Protein AF-A0A1A8S1L8-F1 (afdb_monomer)

Solvent-accessible surface area (backbone atoms only — not comparable to full-atom values): 12216 Å² total; per-residue (Å²): 136,63,66,67,60,52,50,52,51,51,54,50,53,50,54,41,42,76,72,72,48,87,85,84,90,79,91,74,80,78,95,71,80,49,66,69,61,54,52,51,52,51,52,55,55,54,55,72,73,52,87,73,83,88,68,92,74,80,78,51,74,67,54,52,52,48,52,51,51,51,54,51,48,52,54,50,39,53,50,61,72,70,46,82,70,65,50,70,33,40,73,42,50,79,58,76,89,72,80,75,82,51,94,64,57,72,68,59,51,51,42,52,47,18,63,47,69,65,55,35,60,36,34,34,45,30,24,77,72,69,77,38,99,51,28,44,30,94,85,78,65,47,68,23,41,74,63,33,54,58,76,64,33,76,89,43,43,68,56,30,50,52,44,51,51,58,37,49,76,70,72,47,80,92,42,71,53,60,42,68,46,47,50,56,86,37,69,64,26,46,46,52,52,48,46,35,54,76,70,52,48,54,84,39,58

pLDDT: mean 88.82, std 7.06, range [66.12, 97.94]

Mean predicted aligned error: 8.82 Å

Nearest PDB structures (foldseek):
  8uw3-assembly1_A  TM=4.270E-01  e=2.717E-01  Homo sapiens

Structure (mmCIF, N/CA/C/O backbone):
data_AF-A0A1A8S1L8-F1
#
_entry.id   AF-A0A1A8S1L8-F1
#
loop_
_atom_site.group_PDB
_atom_site.id
_atom_site.type_symbol
_atom_site.label_atom_id
_atom_site.label_alt_id
_atom_site.label_comp_id
_atom_site.label_asym_id
_atom_site.label_entity_id
_atom_site.label_seq_id
_atom_site.pdbx_PDB_ins_code
_atom_site.Cartn_x
_atom_site.Cartn_y
_atom_site.Cartn_z
_atom_site.occupancy
_atom_site.B_iso_or_equiv
_atom_site.auth_seq_id
_atom_site.auth_comp_id
_atom_site.auth_asym_id
_atom_site.auth_atom_id
_atom_site.pdbx_PDB_model_num
ATOM 1 N N . SER A 1 1 ? 11.957 -3.445 -22.879 1.00 67.31 1 SER A N 1
ATOM 2 C CA . SER A 1 1 ? 12.697 -3.820 -24.093 1.00 67.31 1 SER A CA 1
ATOM 3 C C . SER A 1 1 ? 12.064 -3.129 -25.288 1.00 67.31 1 SER A C 1
ATOM 5 O O . SER A 1 1 ? 10.842 -2.984 -25.290 1.00 67.31 1 SER A O 1
ATOM 7 N N . ARG A 1 2 ? 12.892 -2.682 -26.242 1.00 82.44 2 ARG A N 1
ATOM 8 C CA . ARG A 1 2 ? 12.518 -2.052 -27.520 1.00 82.44 2 ARG A CA 1
ATOM 9 C C . ARG A 1 2 ? 12.700 -3.065 -28.661 1.00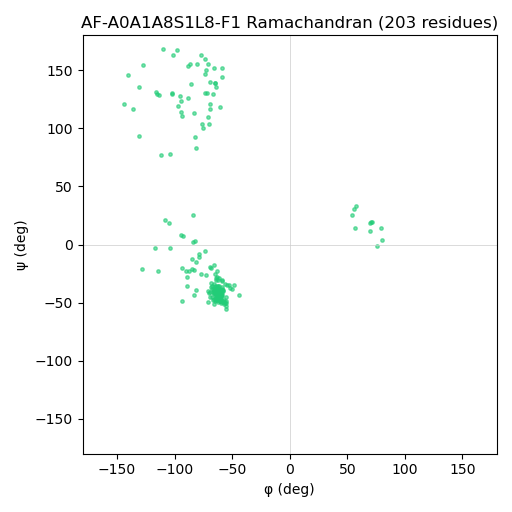 82.44 2 ARG A C 1
ATOM 11 O O . ARG A 1 2 ? 13.753 -3.073 -29.294 1.00 82.44 2 ARG A O 1
ATOM 18 N N . PRO A 1 3 ? 11.761 -4.015 -28.843 1.00 83.69 3 PRO A N 1
ATOM 19 C CA . PRO A 1 3 ? 11.894 -5.046 -29.875 1.00 83.69 3 PRO A CA 1
ATOM 20 C C . PRO A 1 3 ? 11.943 -4.446 -31.283 1.00 83.69 3 PRO A C 1
ATOM 22 O O . PRO A 1 3 ? 12.594 -4.999 -32.154 1.00 83.69 3 PRO A O 1
ATOM 25 N N . ASP A 1 4 ? 11.308 -3.296 -31.472 1.00 84.12 4 ASP A N 1
ATOM 26 C CA . ASP A 1 4 ? 11.356 -2.484 -32.681 1.00 84.12 4 ASP A CA 1
ATOM 27 C C . ASP A 1 4 ? 12.792 -2.091 -33.065 1.00 84.12 4 ASP A C 1
ATOM 29 O O . ASP A 1 4 ? 13.214 -2.387 -34.179 1.00 84.12 4 ASP A O 1
ATOM 33 N N . ILE A 1 5 ? 13.580 -1.554 -32.124 1.00 87.75 5 ILE A N 1
ATOM 34 C CA . ILE A 1 5 ? 14.991 -1.203 -32.369 1.00 87.75 5 ILE A CA 1
ATOM 35 C C . ILE A 1 5 ? 15.823 -2.457 -32.669 1.00 87.75 5 ILE A C 1
ATOM 37 O O . ILE A 1 5 ? 16.682 -2.448 -33.544 1.00 87.75 5 ILE A O 1
ATOM 41 N N . LEU A 1 6 ? 15.573 -3.563 -31.960 1.00 89.44 6 LEU A N 1
ATOM 42 C CA . LEU A 1 6 ? 16.303 -4.812 -32.200 1.00 89.44 6 LEU A CA 1
ATOM 43 C C . LEU A 1 6 ? 16.046 -5.366 -33.606 1.00 89.44 6 LEU A C 1
ATOM 45 O O . LEU A 1 6 ? 16.985 -5.811 -34.263 1.00 89.44 6 LEU A O 1
ATOM 49 N N . ILE A 1 7 ? 14.796 -5.312 -34.070 1.00 90.81 7 ILE A N 1
ATOM 50 C CA . ILE A 1 7 ? 14.426 -5.719 -35.429 1.00 90.81 7 ILE A CA 1
ATOM 51 C C . ILE A 1 7 ? 15.106 -4.805 -36.452 1.00 90.81 7 ILE A C 1
ATOM 53 O O . ILE A 1 7 ? 15.660 -5.297 -37.431 1.00 90.81 7 ILE A O 1
ATOM 57 N N . GLU A 1 8 ? 15.122 -3.493 -36.220 1.00 90.00 8 GLU A N 1
ATOM 58 C CA . GLU A 1 8 ? 15.792 -2.535 -37.103 1.00 90.00 8 GLU A CA 1
ATOM 59 C C . GLU A 1 8 ? 17.302 -2.803 -37.216 1.00 90.00 8 GLU A C 1
ATOM 61 O O . GLU A 1 8 ? 17.845 -2.841 -38.325 1.00 90.00 8 GLU A O 1
ATOM 66 N N . ILE A 1 9 ? 17.971 -3.084 -36.093 1.00 92.31 9 ILE A N 1
ATOM 67 C CA . ILE A 1 9 ? 19.385 -3.481 -36.075 1.00 92.31 9 ILE A CA 1
ATOM 68 C C . ILE A 1 9 ? 19.584 -4.772 -36.878 1.00 92.31 9 ILE A C 1
ATOM 70 O O . ILE A 1 9 ? 20.459 -4.826 -37.738 1.00 92.31 9 ILE A O 1
ATOM 74 N N . GLN A 1 10 ? 18.762 -5.802 -36.654 1.00 94.00 10 GLN A N 1
ATOM 75 C CA . GLN A 1 10 ? 18.873 -7.079 -37.372 1.00 94.00 10 GLN A CA 1
ATOM 76 C C . GLN A 1 10 ? 18.673 -6.924 -38.884 1.00 94.00 10 GLN A C 1
ATOM 78 O O . GLN A 1 10 ? 19.457 -7.464 -39.665 1.00 94.00 10 GLN A O 1
ATOM 83 N N . LEU A 1 11 ? 17.666 -6.156 -39.305 1.00 95.31 11 LEU A N 1
ATOM 84 C CA . LEU A 1 11 ? 17.420 -5.861 -40.718 1.00 95.31 11 LEU A CA 1
ATOM 85 C C . LEU A 1 11 ? 18.586 -5.088 -41.343 1.00 95.31 11 LEU A C 1
ATOM 87 O O . LEU A 1 11 ? 18.945 -5.341 -42.493 1.00 95.31 11 LEU A O 1
ATOM 91 N N . THR A 1 12 ? 19.200 -4.176 -40.590 1.00 94.88 12 THR A N 1
ATOM 92 C CA . THR A 1 12 ? 20.376 -3.421 -41.038 1.00 94.88 12 THR A CA 1
ATOM 93 C C . THR A 1 12 ? 21.582 -4.338 -41.229 1.00 94.88 12 THR A C 1
ATOM 95 O O . THR A 1 12 ? 22.201 -4.314 -42.291 1.00 94.88 12 THR A O 1
ATOM 98 N N . LEU A 1 13 ? 21.865 -5.213 -40.260 1.00 95.81 13 LEU A N 1
ATOM 99 C CA . LEU A 1 13 ? 22.942 -6.203 -40.366 1.00 95.81 13 LEU A CA 1
ATOM 100 C C . LEU A 1 13 ? 22.733 -7.146 -41.554 1.00 95.81 13 LEU A C 1
ATOM 102 O O . LEU A 1 13 ? 23.675 -7.416 -42.298 1.00 95.81 13 LEU A O 1
ATOM 106 N N . TYR A 1 14 ? 21.495 -7.595 -41.775 1.00 95.62 14 TYR A N 1
ATOM 107 C CA . TYR A 1 14 ? 21.151 -8.429 -42.924 1.00 95.62 14 TYR A CA 1
ATOM 108 C C . TYR A 1 14 ? 21.424 -7.713 -44.255 1.00 95.62 14 TYR A C 1
ATOM 110 O O . TYR A 1 14 ? 22.061 -8.281 -45.139 1.00 95.62 14 TYR A O 1
ATOM 118 N N . ARG A 1 15 ? 21.013 -6.444 -44.394 1.00 97.06 15 ARG A N 1
ATOM 119 C CA . ARG A 1 15 ? 21.289 -5.639 -45.599 1.00 97.06 15 ARG A CA 1
ATOM 120 C C . ARG A 1 15 ? 22.786 -5.483 -45.853 1.00 97.06 15 ARG A C 1
ATOM 122 O O . ARG A 1 15 ? 23.220 -5.645 -46.987 1.00 97.06 15 ARG A O 1
ATOM 129 N N . MET A 1 16 ? 23.572 -5.210 -44.812 1.00 96.56 16 MET A N 1
ATOM 130 C CA . MET A 1 16 ? 25.028 -5.088 -44.935 1.00 96.56 16 MET A CA 1
ATOM 131 C C . MET A 1 16 ? 25.669 -6.415 -45.362 1.00 96.56 16 MET A C 1
ATOM 133 O O . MET A 1 16 ? 26.529 -6.424 -46.239 1.00 96.56 16 MET A O 1
ATOM 137 N N . SER A 1 17 ? 25.188 -7.541 -44.829 1.00 96.06 17 SER A N 1
ATOM 138 C CA . SER A 1 17 ? 25.629 -8.872 -45.257 1.00 96.06 17 SER A CA 1
ATOM 139 C C . SER A 1 17 ? 25.303 -9.149 -46.729 1.00 96.06 17 SER A C 1
ATOM 141 O O . SER A 1 17 ? 26.165 -9.632 -47.459 1.00 96.06 17 SER A O 1
ATOM 143 N N . MET A 1 18 ? 24.113 -8.762 -47.203 1.00 96.56 18 MET A N 1
ATOM 144 C CA . MET A 1 18 ? 23.732 -8.878 -48.619 1.00 96.56 18 MET A CA 1
ATOM 145 C C . MET A 1 18 ? 24.602 -8.029 -49.558 1.00 96.56 18 MET A C 1
ATOM 147 O O . MET A 1 18 ? 24.711 -8.344 -50.740 1.00 96.56 18 MET A O 1
ATOM 151 N N . MET A 1 19 ? 25.244 -6.978 -49.042 1.00 97.25 19 MET A N 1
ATOM 152 C CA . MET A 1 19 ? 26.227 -6.169 -49.773 1.00 97.25 19 MET A CA 1
ATOM 153 C C . MET A 1 19 ? 27.644 -6.772 -49.744 1.00 97.25 19 MET A C 1
ATOM 155 O O . MET A 1 19 ? 28.576 -6.158 -50.257 1.00 97.25 19 MET A O 1
ATOM 159 N N . GLY A 1 20 ? 27.828 -7.946 -49.133 1.00 96.56 20 GLY A N 1
ATOM 160 C CA . GLY A 1 20 ? 29.131 -8.591 -48.970 1.00 96.56 20 GLY A CA 1
ATOM 161 C C . GLY A 1 20 ? 29.978 -8.024 -47.824 1.00 96.56 20 GLY A C 1
ATOM 162 O O . GLY A 1 20 ? 31.176 -8.293 -47.771 1.00 96.56 20 GLY A O 1
ATOM 163 N N . LEU A 1 21 ? 29.391 -7.240 -46.909 1.00 96.88 21 LEU A N 1
ATOM 164 C CA . LEU A 1 21 ? 30.094 -6.715 -45.736 1.00 96.88 21 LEU A CA 1
ATOM 165 C C . LEU A 1 21 ? 30.010 -7.705 -44.567 1.00 96.88 21 LEU A C 1
ATOM 167 O O . LEU A 1 21 ? 28.921 -8.073 -44.124 1.00 96.88 21 LEU A O 1
ATOM 171 N N . ASN A 1 22 ? 31.168 -8.073 -44.015 1.00 93.06 22 ASN A N 1
ATOM 172 C CA . ASN A 1 22 ? 31.268 -8.899 -42.811 1.00 93.06 22 ASN A CA 1
ATOM 173 C C . ASN A 1 22 ? 31.402 -8.012 -41.567 1.00 93.06 22 ASN A C 1
ATOM 175 O O . ASN A 1 22 ? 32.315 -7.192 -41.477 1.00 93.06 22 ASN A O 1
ATOM 179 N N . ILE A 1 23 ? 30.498 -8.187 -40.601 1.00 93.19 23 ILE A N 1
ATOM 180 C CA . ILE A 1 23 ? 30.452 -7.399 -39.363 1.00 93.19 23 ILE A CA 1
ATOM 181 C C . ILE A 1 23 ? 30.780 -8.307 -38.181 1.00 93.19 23 ILE A C 1
ATOM 183 O O . ILE A 1 23 ? 30.147 -9.345 -37.994 1.00 93.19 23 ILE A O 1
ATOM 187 N N . HIS A 1 24 ? 31.735 -7.887 -37.352 1.00 93.12 24 HIS A N 1
ATOM 188 C CA . HIS A 1 24 ? 32.133 -8.594 -36.138 1.00 93.12 24 HIS A CA 1
ATOM 189 C C . HIS A 1 24 ? 31.821 -7.751 -34.901 1.00 93.12 24 HIS A C 1
ATOM 191 O O . HIS A 1 24 ? 32.224 -6.593 -34.814 1.00 93.12 24 HIS A O 1
ATOM 197 N N . PHE A 1 25 ? 31.136 -8.349 -33.926 1.00 92.31 25 PHE A N 1
ATOM 198 C CA . PHE A 1 25 ? 30.914 -7.745 -32.615 1.00 92.31 25 PHE A CA 1
ATOM 199 C C . PHE A 1 25 ? 31.950 -8.278 -31.632 1.00 92.31 25 PHE A C 1
ATOM 201 O O . PHE A 1 25 ? 32.015 -9.480 -31.378 1.00 92.31 25 PHE A O 1
ATOM 208 N N . LEU A 1 26 ? 32.754 -7.376 -31.077 1.00 93.94 26 LEU A N 1
ATOM 209 C CA . LEU A 1 26 ? 33.778 -7.692 -30.089 1.00 93.94 26 LEU A CA 1
ATOM 210 C C . LEU A 1 26 ? 33.416 -7.008 -28.776 1.00 93.94 26 LEU A C 1
ATOM 212 O O . LEU A 1 26 ? 33.106 -5.817 -28.753 1.00 93.94 26 LEU A O 1
ATOM 216 N N . TRP A 1 27 ? 33.457 -7.763 -27.682 1.00 94.88 27 TRP A N 1
ATOM 217 C CA . TRP A 1 27 ? 33.321 -7.195 -26.348 1.00 94.88 27 TRP A CA 1
ATOM 218 C C . TRP A 1 27 ? 34.6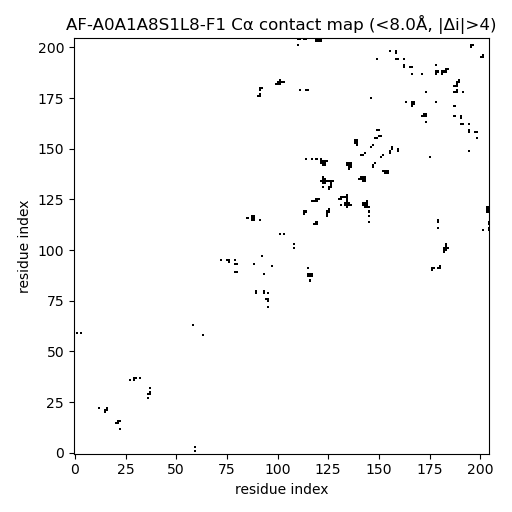82 -6.716 -25.844 1.00 94.88 27 TRP A C 1
ATOM 220 O O . TRP A 1 27 ? 35.691 -7.400 -26.013 1.00 94.88 27 TRP A O 1
ATOM 230 N N . ILE A 1 28 ? 34.696 -5.546 -25.210 1.00 92.12 28 ILE A N 1
ATOM 231 C CA . ILE A 1 28 ? 35.892 -4.923 -24.647 1.00 92.12 28 ILE A CA 1
ATOM 232 C C . ILE A 1 28 ? 35.573 -4.504 -23.203 1.00 92.12 28 ILE A C 1
ATOM 234 O O . ILE A 1 28 ? 34.502 -3.933 -22.971 1.00 92.12 28 ILE A O 1
ATOM 238 N N . PRO A 1 29 ? 36.465 -4.753 -22.226 1.00 91.31 29 PRO A N 1
ATOM 239 C CA . PRO A 1 29 ? 36.246 -4.335 -20.846 1.00 91.31 29 PRO A CA 1
ATOM 240 C C . PRO A 1 29 ? 36.217 -2.806 -20.710 1.00 91.31 29 PRO A C 1
ATOM 242 O O . PRO A 1 29 ? 37.020 -2.081 -21.307 1.00 91.31 29 PRO A O 1
ATOM 245 N N . ALA A 1 30 ? 35.291 -2.312 -19.887 1.00 89.50 30 ALA A N 1
ATOM 246 C CA . ALA A 1 30 ? 35.217 -0.900 -19.528 1.00 89.50 30 ALA A CA 1
ATOM 247 C C . ALA A 1 30 ? 36.360 -0.507 -18.575 1.00 89.50 30 ALA A C 1
ATOM 249 O O . ALA A 1 30 ? 36.815 -1.323 -17.776 1.00 89.50 30 ALA A O 1
ATOM 250 N N . HIS A 1 31 ? 36.788 0.758 -18.643 1.00 86.69 31 HIS A N 1
ATOM 251 C CA . HIS A 1 31 ? 37.739 1.379 -17.702 1.00 86.69 31 HIS A CA 1
ATOM 252 C C . HIS A 1 31 ? 39.101 0.675 -17.570 1.00 86.69 31 HIS A C 1
ATOM 254 O O . HIS A 1 31 ? 39.708 0.681 -16.503 1.00 86.69 31 HIS A O 1
ATOM 260 N N . TYR A 1 32 ? 39.586 0.075 -18.659 1.00 90.31 32 TYR A N 1
ATOM 261 C CA . TYR A 1 32 ? 40.856 -0.656 -18.689 1.00 90.31 32 TYR A CA 1
ATOM 262 C C . TYR A 1 32 ? 41.995 0.107 -19.400 1.00 90.31 32 TYR A C 1
ATOM 264 O O . TYR A 1 32 ? 42.957 -0.507 -19.848 1.00 90.31 32 TYR A O 1
ATOM 272 N N . GLY A 1 33 ? 41.897 1.431 -19.586 1.00 90.56 33 GLY A N 1
ATOM 273 C CA . GLY A 1 33 ? 42.948 2.216 -20.256 1.00 90.56 33 GLY A CA 1
ATOM 274 C C . GLY A 1 33 ? 42.932 2.143 -21.787 1.00 90.56 33 GLY A C 1
ATOM 275 O O . GLY A 1 33 ? 43.826 2.676 -22.447 1.00 90.56 33 GLY A O 1
ATOM 276 N N . ILE A 1 34 ? 41.953 1.459 -22.394 1.00 94.06 34 ILE A N 1
ATOM 277 C CA . ILE A 1 34 ? 41.880 1.318 -23.854 1.00 94.06 34 ILE A CA 1
ATOM 278 C C . ILE A 1 34 ? 41.400 2.642 -24.443 1.00 94.06 34 ILE A C 1
ATOM 280 O O . ILE A 1 34 ? 40.201 2.919 -24.480 1.00 94.06 34 ILE A O 1
ATOM 284 N N . ARG A 1 35 ? 42.350 3.432 -24.952 1.00 94.12 35 ARG A N 1
ATOM 285 C CA . ARG A 1 35 ? 42.149 4.806 -25.444 1.00 94.12 35 ARG A CA 1
ATOM 286 C C . ARG A 1 35 ? 40.897 4.996 -26.310 1.00 94.12 35 ARG A C 1
ATOM 288 O O . ARG A 1 35 ? 40.187 5.981 -26.138 1.00 94.12 35 ARG A O 1
ATOM 295 N N . GLY A 1 36 ? 40.616 4.073 -27.235 1.00 91.69 36 GLY A N 1
ATOM 296 C CA . GLY A 1 36 ? 39.425 4.138 -28.093 1.00 91.69 36 GLY A CA 1
ATOM 297 C C . GLY A 1 36 ? 38.111 3.937 -27.329 1.00 91.69 36 GLY A C 1
ATOM 298 O O . GLY A 1 36 ? 37.178 4.714 -27.507 1.00 91.69 36 GLY A O 1
ATOM 299 N N . ASN A 1 37 ? 38.057 2.942 -26.437 1.00 94.44 37 ASN A N 1
ATOM 300 C CA . ASN A 1 37 ? 36.879 2.660 -25.611 1.00 94.44 37 ASN A CA 1
ATOM 301 C C . ASN A 1 37 ? 36.610 3.802 -24.618 1.00 94.44 37 ASN A C 1
ATOM 303 O O . ASN A 1 37 ? 35.476 4.236 -24.458 1.00 94.44 37 ASN A O 1
ATOM 307 N N . GLU A 1 38 ? 37.664 4.341 -24.003 1.00 94.19 38 GLU A N 1
ATOM 308 C CA . GLU A 1 38 ? 37.562 5.483 -23.086 1.00 94.19 38 GLU A CA 1
ATOM 309 C C . GLU A 1 38 ? 37.119 6.763 -23.797 1.00 94.19 38 GLU A C 1
ATOM 311 O O . GLU A 1 38 ? 36.308 7.517 -23.261 1.00 94.19 38 GLU A O 1
ATOM 316 N N . GLY A 1 39 ? 37.604 6.988 -25.022 1.00 94.38 39 GLY A N 1
ATOM 317 C CA . GLY A 1 39 ? 37.142 8.088 -25.864 1.00 94.38 39 GLY A CA 1
ATOM 318 C C . GLY A 1 39 ? 35.645 7.992 -26.168 1.00 94.38 39 GLY A C 1
ATOM 319 O O . GLY A 1 39 ? 34.930 8.981 -26.011 1.00 94.38 39 GLY A O 1
ATOM 320 N N . VAL A 1 40 ? 35.156 6.805 -26.549 1.00 91.81 40 VAL A N 1
ATOM 321 C CA . VAL A 1 40 ? 33.725 6.572 -26.816 1.00 91.81 40 VAL A CA 1
ATOM 322 C C . VAL A 1 40 ? 32.880 6.707 -25.547 1.00 91.81 40 VAL A C 1
ATOM 324 O O . VAL A 1 40 ? 31.845 7.364 -25.594 1.00 91.81 40 VAL A O 1
ATOM 327 N N . ASP A 1 41 ? 33.321 6.168 -24.407 1.00 92.12 41 ASP A N 1
ATOM 328 C CA . ASP A 1 41 ? 32.617 6.307 -23.121 1.00 92.12 41 ASP A CA 1
ATOM 329 C C . ASP A 1 41 ? 32.511 7.776 -22.681 1.00 92.12 41 ASP A C 1
ATOM 331 O O . ASP A 1 41 ? 31.444 8.233 -22.263 1.00 92.12 41 ASP A O 1
ATOM 335 N N . LYS A 1 42 ? 33.595 8.550 -22.836 1.00 92.00 42 LYS A N 1
ATOM 336 C CA . LYS A 1 42 ? 33.594 9.991 -22.560 1.00 92.00 42 LYS A CA 1
ATOM 337 C C . LYS A 1 42 ? 32.593 10.730 -23.453 1.00 92.00 42 LYS A C 1
ATOM 339 O O . LYS A 1 42 ? 31.770 11.477 -22.929 1.00 92.00 42 LYS A O 1
ATOM 344 N N . MET A 1 43 ? 32.615 10.482 -24.765 1.00 90.38 43 MET A N 1
ATOM 345 C CA . MET A 1 43 ? 31.672 11.103 -25.705 1.00 90.38 43 MET A CA 1
ATOM 346 C C . MET A 1 43 ? 30.218 10.709 -25.408 1.00 90.38 43 MET A C 1
ATOM 348 O O . MET A 1 43 ? 29.331 11.560 -25.428 1.00 90.38 43 MET A O 1
ATOM 352 N N . ALA A 1 44 ? 29.961 9.440 -25.076 1.00 89.19 44 ALA A N 1
ATOM 353 C CA . ALA A 1 44 ? 28.627 8.971 -24.710 1.00 89.19 44 ALA A CA 1
ATOM 354 C C . ALA A 1 44 ? 28.107 9.667 -23.441 1.00 89.19 44 ALA A C 1
ATOM 356 O O . ALA A 1 44 ? 26.947 10.073 -23.397 1.00 89.19 44 ALA A O 1
ATOM 357 N N . LYS A 1 45 ? 28.963 9.868 -22.428 1.00 89.00 45 LYS A N 1
ATOM 358 C CA . LYS A 1 45 ? 28.618 10.629 -21.215 1.00 89.00 45 LYS A CA 1
ATOM 359 C C . LYS A 1 45 ? 28.328 12.093 -21.519 1.00 89.00 45 LYS A C 1
ATOM 361 O O . LYS A 1 45 ? 27.314 12.609 -21.056 1.00 89.00 45 LYS A O 1
ATOM 366 N N . GLU A 1 46 ? 29.169 12.748 -22.312 1.00 88.88 46 GLU A N 1
ATOM 367 C CA . GLU A 1 46 ? 28.952 14.137 -22.737 1.00 88.88 46 GLU A CA 1
ATOM 368 C C . GLU A 1 46 ? 27.617 14.295 -23.483 1.00 88.88 46 GLU A C 1
ATOM 370 O O . GLU A 1 46 ? 26.873 15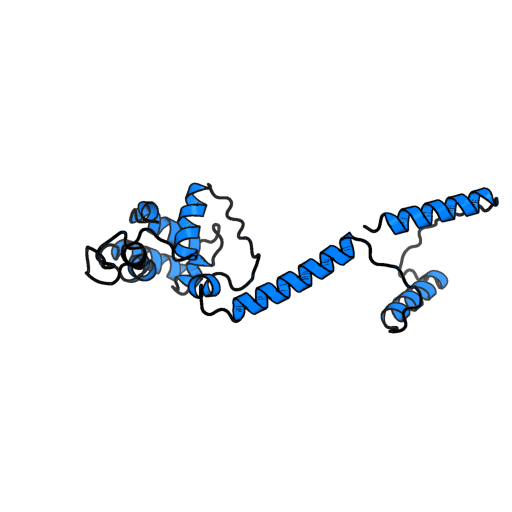.243 -23.228 1.00 88.88 46 GLU A O 1
ATOM 375 N N . ALA A 1 47 ? 27.248 13.318 -24.318 1.00 86.81 47 ALA A N 1
ATOM 376 C CA . ALA A 1 47 ? 25.969 13.309 -25.023 1.00 86.81 47 ALA A CA 1
ATOM 377 C C . ALA A 1 47 ? 24.748 13.242 -24.085 1.00 86.81 47 ALA A C 1
ATOM 379 O O . ALA A 1 47 ? 23.706 13.790 -24.427 1.00 86.81 47 ALA A O 1
ATOM 380 N N . THR A 1 48 ? 24.860 12.648 -22.887 1.00 85.69 48 THR A N 1
ATOM 381 C CA . THR A 1 48 ? 23.741 12.622 -21.915 1.00 85.69 48 THR A CA 1
ATOM 382 C C . THR A 1 48 ? 23.408 13.991 -21.317 1.00 85.69 48 THR A C 1
ATOM 384 O O . THR A 1 48 ? 22.310 14.180 -20.799 1.00 85.69 48 THR A O 1
ATOM 387 N N . ILE A 1 49 ? 24.349 14.937 -21.379 1.00 85.31 49 ILE A N 1
ATOM 388 C CA . ILE A 1 49 ? 24.207 16.297 -20.838 1.00 85.31 49 ILE A CA 1
ATOM 389 C C . ILE A 1 49 ? 23.704 17.260 -21.926 1.00 85.31 49 ILE A C 1
ATOM 391 O O . ILE A 1 49 ? 23.168 18.327 -21.625 1.00 85.31 49 ILE A O 1
ATOM 395 N N . ASN A 1 50 ? 23.862 16.891 -23.197 1.00 77.75 50 ASN A N 1
ATOM 396 C CA . ASN A 1 50 ? 23.473 17.727 -24.319 1.00 77.75 50 ASN A CA 1
ATOM 397 C C . ASN A 1 50 ? 21.940 17.788 -24.454 1.00 77.75 50 ASN A C 1
ATOM 399 O O . ASN A 1 50 ? 21.258 16.766 -24.461 1.00 77.75 50 ASN A O 1
ATOM 403 N N . THR A 1 51 ? 21.389 18.995 -24.570 1.00 69.88 51 THR A N 1
ATOM 404 C CA . THR A 1 51 ? 19.943 19.242 -24.708 1.00 69.88 51 THR A CA 1
ATOM 405 C C . THR A 1 51 ? 19.447 19.148 -26.149 1.00 69.88 51 THR A C 1
ATOM 407 O O . THR A 1 51 ? 18.238 19.103 -26.379 1.00 69.88 51 THR A O 1
ATOM 410 N N . LEU A 1 52 ? 20.356 19.111 -27.127 1.00 75.50 52 LEU A N 1
ATOM 411 C CA . LEU A 1 52 ? 20.011 18.958 -28.535 1.00 75.50 52 LEU A CA 1
ATOM 412 C C . LEU A 1 52 ? 19.811 17.476 -28.869 1.00 75.50 52 LEU A C 1
ATOM 414 O O . LEU A 1 52 ? 20.756 16.687 -28.864 1.00 75.50 52 LEU A O 1
ATOM 418 N N . VAL A 1 53 ? 18.572 17.103 -29.193 1.00 66.12 53 VAL A N 1
ATOM 419 C CA . VAL A 1 53 ? 18.240 15.760 -29.682 1.00 66.12 53 VAL A CA 1
ATOM 420 C C . VAL A 1 53 ? 18.802 15.602 -31.096 1.00 66.12 53 VAL A C 1
ATOM 422 O O . VAL A 1 53 ? 18.317 16.226 -32.034 1.00 66.12 53 VAL A O 1
ATOM 425 N N . GLN A 1 54 ? 19.841 14.777 -31.246 1.00 67.12 54 GLN A N 1
ATOM 426 C CA . GLN A 1 54 ? 20.481 14.511 -32.543 1.00 67.12 54 GLN A CA 1
ATOM 427 C C . GLN A 1 54 ? 19.778 13.406 -33.352 1.00 67.12 54 GLN A C 1
ATOM 429 O O . GLN A 1 54 ? 19.935 13.347 -34.568 1.00 67.12 54 GLN A O 1
ATOM 434 N N . LEU A 1 55 ? 19.000 12.542 -32.690 1.00 71.19 55 LEU A N 1
ATOM 435 C CA . LEU A 1 55 ? 18.267 11.418 -33.281 1.00 71.19 55 LEU A CA 1
ATOM 436 C C . LEU A 1 55 ? 16.852 11.366 -32.696 1.00 71.19 55 LEU A C 1
ATOM 438 O O . LEU A 1 55 ? 16.689 11.143 -31.495 1.00 71.19 55 LEU A O 1
ATOM 442 N N . ASP A 1 56 ? 15.837 11.554 -33.541 1.00 73.06 56 ASP A N 1
ATOM 443 C CA . ASP A 1 56 ? 14.432 11.397 -33.152 1.00 73.06 56 ASP A CA 1
ATOM 444 C C . ASP A 1 56 ? 14.040 9.915 -33.206 1.00 73.06 56 ASP A C 1
ATOM 446 O O . ASP A 1 56 ? 13.682 9.373 -34.251 1.00 73.06 56 ASP A O 1
ATOM 450 N N . ILE A 1 57 ? 14.165 9.232 -32.066 1.00 77.62 57 ILE A N 1
ATOM 451 C CA . ILE A 1 57 ? 13.671 7.865 -31.904 1.00 77.62 57 ILE A CA 1
ATOM 452 C C . ILE A 1 57 ? 12.269 7.945 -31.313 1.00 77.62 57 ILE A C 1
ATOM 454 O O . ILE A 1 57 ? 12.092 8.251 -30.131 1.00 77.62 57 ILE A O 1
ATOM 458 N N . HIS A 1 58 ? 11.266 7.590 -32.112 1.00 80.94 58 HIS A N 1
ATOM 459 C CA . HIS A 1 58 ? 9.888 7.560 -31.643 1.00 80.94 58 HIS A CA 1
ATOM 460 C C . HIS A 1 58 ? 9.706 6.614 -30.448 1.00 80.94 58 HIS A C 1
ATOM 462 O O . HIS A 1 58 ? 10.311 5.537 -30.362 1.00 80.94 58 HIS A O 1
ATOM 468 N N . PHE A 1 59 ? 8.829 7.013 -29.526 1.00 82.75 59 PHE A N 1
ATOM 469 C CA . PHE A 1 59 ? 8.459 6.184 -28.388 1.00 82.75 59 PHE A CA 1
ATOM 470 C C . PHE A 1 59 ? 7.745 4.913 -28.848 1.00 82.75 59 PHE A C 1
ATOM 472 O O . PHE A 1 59 ? 6.796 4.955 -29.634 1.00 82.75 59 PHE A O 1
ATOM 479 N N . CYS A 1 60 ? 8.116 3.774 -28.271 1.00 85.38 60 CYS A N 1
ATOM 480 C CA . CYS A 1 60 ? 7.315 2.571 -28.410 1.00 85.38 60 CYS A CA 1
ATOM 481 C C . CYS A 1 60 ? 6.040 2.671 -27.560 1.00 85.38 60 CYS A C 1
ATOM 483 O O . CYS A 1 60 ? 5.962 3.378 -26.548 1.00 85.38 60 CYS A O 1
ATOM 485 N N . GLN A 1 61 ? 5.041 1.857 -27.901 1.00 85.69 61 GLN A N 1
ATOM 486 C CA . GLN A 1 61 ? 3.769 1.806 -27.176 1.00 85.69 61 GLN A CA 1
ATOM 487 C C . GLN A 1 61 ? 3.945 1.595 -25.658 1.00 85.69 61 GLN A C 1
ATOM 489 O O . GLN A 1 61 ? 3.166 2.113 -24.856 1.00 85.69 61 GLN A O 1
ATOM 494 N N . ARG A 1 62 ? 4.956 0.822 -25.239 1.00 87.00 62 ARG A N 1
ATOM 495 C CA . ARG A 1 62 ? 5.224 0.544 -23.820 1.00 87.00 62 ARG A CA 1
ATOM 496 C C . ARG A 1 62 ? 5.722 1.784 -23.080 1.00 87.00 62 ARG A C 1
ATOM 498 O O . ARG A 1 62 ? 5.293 2.002 -21.949 1.00 87.00 62 ARG A O 1
ATOM 505 N N . GLU A 1 63 ? 6.592 2.573 -23.704 1.00 88.69 63 GLU A N 1
ATOM 506 C CA . GLU A 1 63 ? 7.114 3.821 -23.138 1.00 88.69 63 GLU A CA 1
ATOM 507 C C . GLU A 1 63 ? 5.986 4.833 -22.967 1.00 88.69 63 GLU A C 1
ATOM 509 O O . GLU A 1 63 ? 5.771 5.316 -21.857 1.00 88.69 63 GLU A O 1
ATOM 514 N N . ILE A 1 64 ? 5.172 5.032 -24.009 1.00 90.69 64 ILE A N 1
ATOM 515 C CA . ILE A 1 64 ? 3.997 5.914 -23.953 1.00 90.69 64 ILE A CA 1
ATOM 516 C C . ILE A 1 64 ? 3.048 5.478 -22.832 1.00 90.69 64 ILE A C 1
ATOM 518 O O . ILE A 1 64 ? 2.673 6.278 -21.977 1.00 90.69 64 ILE A O 1
ATOM 522 N N . LYS A 1 65 ? 2.697 4.185 -22.768 1.00 92.75 65 LYS A N 1
ATOM 523 C CA . LYS A 1 65 ? 1.842 3.646 -21.696 1.00 92.75 65 LYS A CA 1
ATOM 524 C C . LYS A 1 65 ? 2.450 3.864 -20.308 1.00 92.75 65 LYS A C 1
ATOM 526 O O . LYS A 1 65 ? 1.705 4.094 -19.358 1.00 92.75 65 LYS A O 1
ATOM 531 N N . SER A 1 66 ? 3.772 3.771 -20.168 1.00 93.00 66 SER A N 1
ATOM 532 C CA . SER A 1 66 ? 4.460 4.026 -18.900 1.00 93.00 66 SER A CA 1
ATOM 533 C C . SER A 1 66 ? 4.342 5.492 -18.487 1.00 93.00 66 SER A C 1
ATOM 535 O O . SER A 1 66 ? 3.941 5.762 -17.357 1.00 93.00 66 SER A O 1
ATOM 537 N N . ILE A 1 67 ? 4.611 6.420 -19.408 1.00 93.75 67 ILE A N 1
ATOM 538 C CA . ILE A 1 67 ? 4.495 7.868 -19.178 1.00 93.75 67 ILE A CA 1
ATOM 539 C C . ILE A 1 67 ? 3.058 8.224 -18.783 1.00 93.75 67 ILE A C 1
ATOM 541 O O . ILE A 1 67 ? 2.836 8.833 -17.738 1.00 93.75 67 ILE A O 1
ATOM 545 N N . ILE A 1 68 ? 2.067 7.752 -19.546 1.00 96.44 68 ILE A N 1
ATOM 546 C CA . ILE A 1 68 ? 0.646 7.988 -19.249 1.00 96.44 68 ILE A CA 1
ATOM 547 C C . ILE A 1 68 ? 0.292 7.487 -17.846 1.00 96.44 68 ILE A C 1
ATOM 549 O O . ILE A 1 68 ? -0.324 8.213 -17.070 1.00 96.44 68 ILE A O 1
ATOM 553 N N . ARG A 1 69 ? 0.698 6.265 -17.477 1.00 95.38 69 ARG A N 1
ATOM 554 C CA . ARG A 1 69 ? 0.428 5.721 -16.134 1.00 95.38 69 ARG A CA 1
ATOM 555 C C . ARG A 1 69 ? 1.074 6.552 -15.030 1.00 95.38 69 ARG A C 1
ATOM 557 O O . ARG A 1 69 ? 0.465 6.710 -13.974 1.00 95.38 69 ARG A O 1
ATOM 564 N N . GLN A 1 70 ? 2.287 7.058 -15.249 1.00 95.44 70 GLN A N 1
ATOM 565 C CA . GLN A 1 70 ? 2.971 7.917 -14.283 1.00 95.44 70 GLN A CA 1
ATOM 566 C C . GLN A 1 70 ? 2.206 9.228 -14.079 1.00 95.44 70 GLN A C 1
ATOM 568 O O . GLN A 1 70 ? 1.916 9.580 -12.936 1.00 95.44 70 GLN A O 1
ATOM 573 N N . GLU A 1 71 ? 1.797 9.894 -15.158 1.00 96.94 71 GLU A N 1
ATOM 574 C CA . GLU A 1 71 ? 1.024 11.138 -15.078 1.00 96.94 71 GLU A CA 1
ATOM 575 C C . GLU A 1 71 ? -0.374 10.925 -14.483 1.00 96.94 71 GLU A C 1
ATOM 577 O O . GLU A 1 71 ? -0.803 11.676 -13.605 1.00 96.94 71 GLU A O 1
ATOM 582 N N . MET A 1 72 ? -1.063 9.842 -14.856 1.00 97.19 72 MET A N 1
ATOM 583 C CA . MET A 1 72 ? -2.333 9.459 -14.232 1.00 97.19 72 MET A CA 1
ATOM 584 C C . MET A 1 72 ? -2.178 9.228 -12.727 1.00 97.19 72 MET A C 1
ATOM 586 O O . MET A 1 72 ? -3.002 9.704 -11.948 1.00 97.19 72 MET A O 1
ATOM 590 N N . LYS A 1 73 ? -1.116 8.531 -12.299 1.00 96.69 73 LYS A N 1
ATOM 591 C CA . LYS A 1 73 ? -0.852 8.286 -10.877 1.00 96.69 73 LYS A CA 1
ATOM 592 C C . LYS A 1 73 ? -0.548 9.582 -10.128 1.00 96.69 73 LYS A C 1
ATOM 594 O O . LYS A 1 73 ? -1.046 9.745 -9.019 1.00 96.69 73 LYS A O 1
ATOM 599 N N . LYS A 1 74 ? 0.213 10.510 -10.721 1.00 97.19 74 LYS A N 1
ATOM 600 C CA . LYS A 1 74 ? 0.459 11.843 -10.142 1.00 97.19 74 LYS A CA 1
ATOM 601 C C . LYS A 1 74 ? -0.844 12.620 -9.968 1.00 97.19 74 LYS A C 1
ATOM 603 O O . LYS A 1 74 ? -1.107 13.130 -8.883 1.00 97.19 74 LYS A O 1
ATOM 608 N N . LYS A 1 75 ? -1.690 12.655 -11.003 1.00 97.94 75 LYS A N 1
ATOM 609 C CA . LYS A 1 75 ? -2.998 13.321 -10.941 1.00 97.94 75 LYS A CA 1
ATOM 610 C C . LYS A 1 75 ? -3.901 12.693 -9.878 1.00 97.94 75 LYS A C 1
ATOM 612 O O . LYS A 1 75 ? -4.517 13.421 -9.107 1.00 97.94 75 LYS A O 1
ATOM 617 N N . TRP A 1 76 ? -3.942 11.363 -9.806 1.00 97.25 76 TRP A N 1
ATOM 618 C CA . TRP A 1 76 ? -4.713 10.643 -8.793 1.00 97.25 76 TRP A CA 1
ATOM 619 C C . TRP A 1 76 ? -4.193 10.915 -7.377 1.00 97.25 76 TRP A C 1
ATOM 621 O O . TRP A 1 76 ? -4.987 11.169 -6.478 1.00 97.25 76 TRP A O 1
ATOM 631 N N . GLN A 1 77 ? -2.874 10.930 -7.178 1.00 97.88 77 GLN A N 1
ATOM 632 C CA . GLN A 1 77 ? -2.267 11.266 -5.891 1.00 97.88 77 GLN A CA 1
ATOM 633 C C . GLN A 1 77 ? -2.632 12.691 -5.451 1.00 97.88 77 GLN A C 1
ATOM 635 O O . GLN A 1 77 ? -3.047 12.881 -4.314 1.00 97.88 77 GLN A O 1
ATOM 640 N N . LYS A 1 78 ? -2.559 13.669 -6.362 1.00 97.69 78 LYS A N 1
ATOM 641 C CA . LYS A 1 78 ? -2.959 15.053 -6.078 1.00 97.69 78 LYS A CA 1
ATOM 642 C C . LYS A 1 78 ? -4.432 15.148 -5.666 1.00 97.69 78 LYS A C 1
ATOM 644 O O . LYS A 1 78 ? -4.748 15.747 -4.646 1.00 97.69 78 LYS A O 1
ATOM 649 N N . GLN A 1 79 ? -5.324 14.495 -6.415 1.00 96.69 79 GLN A N 1
ATOM 650 C CA . GLN A 1 79 ? -6.744 14.422 -6.054 1.00 96.69 79 GLN A CA 1
ATOM 651 C C . GLN A 1 79 ? -6.948 13.780 -4.677 1.00 96.69 79 GLN A C 1
ATOM 653 O O . GLN A 1 79 ? -7.777 14.244 -3.905 1.00 96.69 79 GLN A O 1
ATOM 658 N N . TRP A 1 80 ? -6.184 12.734 -4.355 1.00 96.06 80 TRP A N 1
ATOM 659 C CA . TRP A 1 80 ? -6.269 12.059 -3.062 1.00 96.06 80 TRP A CA 1
ATOM 660 C C . TRP A 1 80 ? -5.842 12.947 -1.887 1.00 96.06 80 TRP A C 1
ATOM 662 O O . TRP A 1 80 ? -6.436 12.876 -0.815 1.00 96.06 80 TRP A O 1
ATOM 672 N N . GLU A 1 81 ? -4.843 13.804 -2.089 1.00 96.50 81 GLU A N 1
ATOM 673 C CA . GLU A 1 81 ? -4.371 14.763 -1.085 1.00 96.50 81 GLU A CA 1
ATOM 674 C C . GLU A 1 81 ? -5.376 15.900 -0.839 1.00 96.50 81 GLU A C 1
ATOM 676 O O . GLU A 1 81 ? -5.590 16.289 0.315 1.00 96.50 81 GLU A O 1
ATOM 681 N N . GLU A 1 82 ? -6.011 16.389 -1.910 1.00 96.06 82 GLU A N 1
ATOM 682 C CA . GLU A 1 82 ? -6.944 17.526 -1.908 1.00 96.06 82 GLU A CA 1
ATOM 683 C C . GLU A 1 82 ? -8.388 17.148 -1.519 1.00 96.06 82 GLU A C 1
ATOM 685 O O . GLU A 1 82 ? -9.156 18.005 -1.073 1.00 96.06 82 GLU A O 1
ATOM 690 N N . GLU A 1 83 ? -8.777 15.878 -1.667 1.00 95.81 83 GLU A N 1
ATOM 691 C CA . GLU A 1 83 ? -10.135 15.408 -1.383 1.00 95.81 83 GLU A CA 1
ATOM 692 C C . GLU A 1 83 ? -10.488 15.527 0.114 1.00 95.81 83 GLU A C 1
ATOM 694 O O . GLU A 1 83 ? -9.692 15.239 1.019 1.00 95.81 83 GLU A O 1
ATOM 699 N N . ARG A 1 84 ? -11.730 15.954 0.376 1.00 94.06 84 ARG A N 1
ATOM 700 C CA . ARG A 1 84 ? -12.291 16.141 1.722 1.00 94.06 84 ARG A CA 1
ATOM 701 C C . ARG A 1 84 ? -12.983 14.887 2.242 1.00 94.06 84 ARG A C 1
ATOM 703 O O . ARG A 1 84 ? -13.150 14.741 3.449 1.00 94.06 84 ARG A O 1
ATOM 710 N N . ARG A 1 85 ? -13.423 13.992 1.360 1.00 90.75 85 ARG A N 1
ATOM 711 C CA . ARG A 1 85 ? -14.026 12.701 1.720 1.00 90.75 85 ARG A CA 1
ATOM 712 C C . ARG A 1 85 ? -12.952 11.628 1.914 1.00 90.75 85 ARG A C 1
ATOM 714 O O . ARG A 1 85 ? -11.856 11.715 1.380 1.00 90.75 85 ARG A O 1
ATOM 721 N N . GLY A 1 86 ? -13.259 10.599 2.705 1.00 88.31 86 GLY A N 1
ATOM 722 C CA . GLY A 1 86 ? -12.343 9.466 2.902 1.00 88.31 86 GLY A CA 1
ATOM 723 C C . GLY A 1 86 ? -11.075 9.785 3.706 1.00 88.31 86 GLY A C 1
ATOM 724 O O . GLY A 1 86 ? -10.128 9.003 3.666 1.00 88.31 86 GLY A O 1
ATOM 725 N N . ARG A 1 87 ? -11.051 10.893 4.466 1.00 92.06 87 ARG A N 1
ATOM 726 C CA . ARG A 1 87 ? -9.875 11.330 5.247 1.00 92.06 87 ARG A CA 1
ATOM 727 C C . ARG A 1 87 ? -9.363 10.285 6.229 1.00 92.06 87 ARG A C 1
ATOM 729 O O . ARG A 1 87 ? -8.159 10.144 6.376 1.00 92.06 87 ARG A O 1
ATOM 736 N N . TRP A 1 88 ? -10.263 9.493 6.803 1.00 90.56 88 TRP A N 1
ATOM 737 C CA . TRP A 1 88 ? -9.897 8.351 7.634 1.00 90.56 88 TRP A CA 1
ATOM 738 C C . TRP A 1 88 ? -8.960 7.370 6.909 1.00 90.56 88 TRP A C 1
ATOM 740 O O . TRP A 1 88 ? -7.888 7.030 7.409 1.00 90.56 88 TRP A O 1
ATOM 750 N N . LEU A 1 89 ? -9.319 6.965 5.686 1.00 91.62 89 LEU A N 1
ATOM 751 C CA . LEU A 1 89 ? -8.466 6.095 4.882 1.00 91.62 89 LEU A CA 1
ATOM 752 C C . LEU A 1 89 ? -7.191 6.822 4.447 1.00 91.62 89 LEU A C 1
ATOM 754 O O . LEU A 1 89 ? -6.142 6.189 4.404 1.00 91.62 89 LEU A O 1
ATOM 758 N N . TYR A 1 90 ? -7.254 8.123 4.153 1.00 92.75 90 TYR A N 1
ATOM 759 C CA . TYR A 1 90 ? -6.073 8.924 3.809 1.00 92.75 90 TYR A CA 1
ATOM 760 C C . TYR A 1 90 ? -5.042 8.933 4.944 1.00 92.75 90 TYR A C 1
ATOM 762 O O . TYR A 1 90 ? -3.847 8.738 4.708 1.00 92.75 90 TYR A O 1
ATOM 770 N N . ASP A 1 91 ? -5.494 9.087 6.187 1.00 91.00 91 ASP A N 1
ATOM 771 C CA . ASP A 1 91 ? -4.617 9.075 7.355 1.00 91.00 91 ASP A CA 1
ATOM 772 C C . ASP A 1 91 ? -3.943 7.713 7.541 1.00 91.00 91 ASP A C 1
ATOM 774 O O . ASP A 1 91 ? -2.792 7.649 7.970 1.00 91.00 91 ASP A O 1
ATOM 778 N N . ILE A 1 92 ? -4.574 6.623 7.103 1.00 90.00 92 ILE A N 1
ATOM 779 C CA . ILE A 1 92 ? -3.988 5.276 7.118 1.00 90.00 92 ILE A CA 1
ATOM 780 C C . ILE A 1 92 ? -3.097 5.031 5.886 1.00 90.00 92 ILE A C 1
ATOM 782 O O . ILE A 1 92 ? -2.000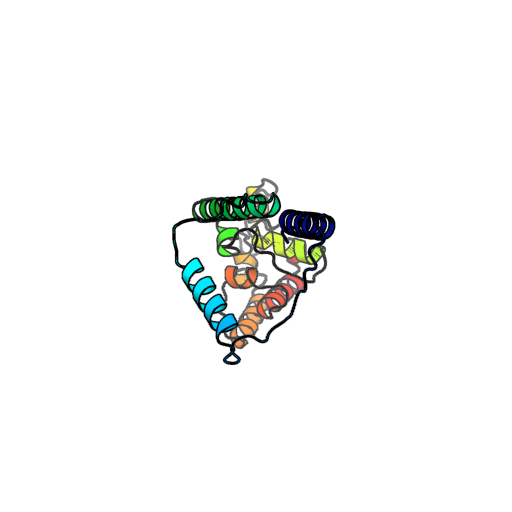 4.480 6.015 1.00 90.00 92 ILE A O 1
ATOM 786 N N . GLN A 1 93 ? -3.540 5.439 4.696 1.00 90.88 93 GLN A N 1
ATOM 787 C CA . GLN A 1 93 ? -2.904 5.228 3.396 1.00 90.88 93 GLN A CA 1
ATOM 788 C C . GLN A 1 93 ? -2.827 6.536 2.602 1.00 90.88 93 GLN A C 1
ATOM 790 O O . GLN A 1 93 ? -3.717 6.887 1.827 1.00 90.88 93 GLN A O 1
ATOM 795 N N . ARG A 1 94 ? -1.696 7.227 2.736 1.00 91.94 94 ARG A N 1
ATOM 796 C CA . ARG A 1 94 ? -1.470 8.506 2.051 1.00 91.94 94 ARG A CA 1
ATOM 797 C C . ARG A 1 94 ? -1.124 8.351 0.574 1.00 91.94 94 ARG A C 1
ATOM 799 O O . ARG A 1 94 ? -1.342 9.281 -0.189 1.00 91.94 94 ARG A O 1
ATOM 806 N N . ARG A 1 95 ? -0.569 7.204 0.161 1.00 92.88 95 ARG A N 1
ATOM 807 C CA . ARG A 1 95 ? -0.135 6.968 -1.223 1.00 92.88 95 ARG A CA 1
ATOM 808 C C . ARG A 1 95 ? -1.131 6.105 -1.992 1.00 92.88 95 ARG A C 1
ATOM 810 O O . ARG A 1 95 ? -1.499 5.007 -1.565 1.00 92.88 95 ARG A O 1
ATOM 817 N N . VAL A 1 96 ? -1.526 6.573 -3.171 1.00 92.81 96 VAL A N 1
ATOM 818 C CA . VAL A 1 96 ? -2.397 5.818 -4.076 1.00 92.81 96 VAL A CA 1
ATOM 819 C C . VAL A 1 96 ? -1.664 4.610 -4.666 1.00 92.81 96 VAL A C 1
ATOM 821 O O . VAL A 1 96 ? -0.478 4.667 -5.016 1.00 92.81 96 VAL A O 1
ATOM 824 N N . GLY A 1 97 ? -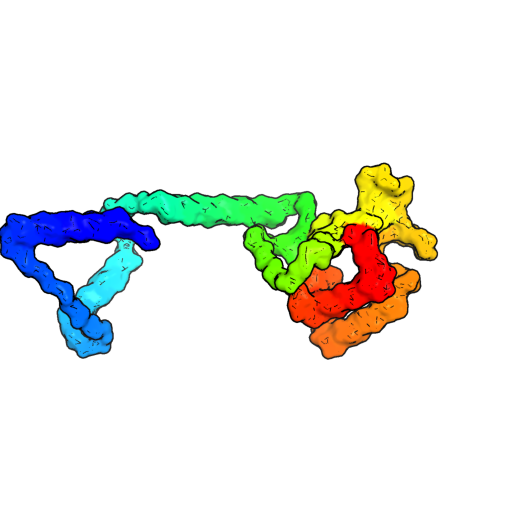2.378 3.490 -4.776 1.00 85.38 97 GLY A N 1
ATOM 825 C CA . GLY A 1 97 ? -1.838 2.233 -5.302 1.00 85.38 97 GLY A CA 1
ATOM 826 C C . GLY A 1 97 ? -0.806 1.540 -4.403 1.00 85.38 97 GLY A C 1
ATOM 827 O O . GLY A 1 97 ? -0.138 0.617 -4.861 1.00 85.38 97 GLY A O 1
ATOM 828 N N . GLU A 1 98 ? -0.642 1.972 -3.151 1.00 83.56 98 GLU A N 1
ATOM 829 C CA . GLU A 1 98 ? 0.138 1.230 -2.161 1.00 83.56 98 GLU A CA 1
ATOM 830 C C . GLU A 1 98 ? -0.604 -0.064 -1.797 1.00 83.56 98 GLU A C 1
ATOM 832 O O . GLU A 1 98 ? -1.723 -0.031 -1.282 1.00 83.56 98 GLU A O 1
ATOM 837 N N . MET A 1 99 ? 0.005 -1.212 -2.102 1.00 74.31 99 MET A N 1
ATOM 838 C CA . MET A 1 99 ? -0.553 -2.525 -1.790 1.00 74.31 99 MET A CA 1
ATOM 839 C C . MET A 1 99 ? 0.147 -3.098 -0.561 1.00 74.31 99 MET A C 1
ATOM 841 O O . MET A 1 99 ? 1.375 -3.140 -0.496 1.00 74.31 99 MET A O 1
ATOM 845 N N . ARG A 1 100 ? -0.635 -3.561 0.416 1.00 72.44 100 ARG A N 1
ATOM 846 C CA . ARG A 1 100 ? -0.105 -4.220 1.613 1.00 72.44 100 ARG A CA 1
ATOM 847 C C . ARG A 1 100 ? -0.114 -5.723 1.374 1.00 72.44 100 ARG A C 1
ATOM 849 O O . ARG A 1 100 ? -1.183 -6.304 1.231 1.00 72.44 100 ARG A O 1
ATOM 856 N N . ASN A 1 101 ? 1.062 -6.344 1.315 1.00 66.38 101 ASN A N 1
ATOM 857 C CA . ASN A 1 101 ? 1.152 -7.799 1.235 1.00 66.38 101 ASN A CA 1
ATOM 858 C C . ASN A 1 101 ? 0.866 -8.398 2.613 1.00 66.38 101 ASN A C 1
ATOM 860 O O . ASN A 1 101 ? 1.710 -8.346 3.513 1.00 66.38 101 ASN A O 1
ATOM 864 N N . THR A 1 102 ? -0.335 -8.943 2.754 1.00 67.81 102 THR A N 1
ATOM 865 C CA . THR A 1 102 ? -0.883 -9.420 4.017 1.00 67.81 102 THR A CA 1
ATOM 866 C C . THR A 1 102 ? -0.552 -10.883 4.300 1.00 67.81 102 THR A C 1
ATOM 868 O O . THR A 1 102 ? -0.434 -11.235 5.472 1.00 67.81 102 THR A O 1
ATOM 871 N N . GLY A 1 103 ? -0.349 -11.723 3.276 1.00 70.31 103 GLY A N 1
ATOM 872 C CA . GLY A 1 103 ? -0.089 -13.163 3.441 1.00 70.31 103 GLY A CA 1
ATOM 873 C C . GLY A 1 103 ? -1.147 -13.895 4.281 1.00 70.31 103 GLY A C 1
ATOM 874 O O . GLY A 1 103 ? -0.819 -14.877 4.940 1.00 70.31 103 GLY A O 1
ATOM 875 N N . ARG A 1 104 ? -2.379 -13.371 4.322 1.00 73.31 104 ARG A N 1
ATOM 876 C CA . ARG A 1 104 ? -3.477 -13.826 5.184 1.00 73.31 104 ARG A CA 1
ATOM 877 C C . ARG A 1 104 ? -4.575 -14.508 4.384 1.00 73.31 104 ARG A C 1
ATOM 879 O O . ARG A 1 104 ? -4.632 -14.405 3.162 1.00 73.31 104 ARG A O 1
ATOM 886 N N . SER A 1 105 ? -5.482 -15.171 5.096 1.00 82.19 105 SER A N 1
ATOM 887 C CA . SER A 1 105 ? -6.719 -15.643 4.484 1.00 82.19 105 SER A CA 1
ATOM 888 C C . SER A 1 105 ? -7.591 -14.461 4.043 1.00 82.19 105 SER A C 1
ATOM 890 O O . SER A 1 105 ? -7.602 -13.395 4.666 1.00 82.19 105 SER A O 1
ATOM 892 N N . ARG A 1 106 ? -8.414 -14.678 3.012 1.00 81.81 106 ARG A N 1
ATOM 893 C CA . ARG A 1 106 ? -9.394 -13.687 2.537 1.00 81.81 106 ARG A CA 1
ATOM 894 C C . ARG A 1 106 ? -10.280 -13.146 3.666 1.00 81.81 106 ARG A C 1
ATOM 896 O O . ARG A 1 106 ? -10.617 -11.966 3.672 1.00 81.81 106 ARG A O 1
ATOM 903 N N . ARG A 1 107 ? -10.672 -14.000 4.620 1.00 81.62 107 ARG A N 1
ATOM 904 C CA . ARG A 1 107 ? -11.536 -13.613 5.748 1.00 81.62 107 ARG A CA 1
ATOM 905 C C . ARG A 1 107 ? -10.867 -12.561 6.627 1.00 81.62 107 ARG A C 1
ATOM 907 O O . ARG A 1 107 ? -11.498 -11.571 6.981 1.00 81.62 107 ARG A O 1
ATOM 914 N N . GLU A 1 108 ? -9.599 -12.762 6.957 1.00 78.50 108 GLU A N 1
ATOM 915 C CA . GLU A 1 108 ? -8.851 -11.817 7.780 1.00 78.50 108 GLU A CA 1
ATOM 916 C C . GLU A 1 108 ? -8.598 -10.509 7.030 1.00 78.50 108 GLU A C 1
ATOM 918 O O . GLU A 1 108 ? -8.697 -9.442 7.620 1.00 78.50 108 GLU A O 1
ATOM 923 N N . GLU A 1 109 ? -8.341 -10.552 5.721 1.00 81.44 109 GLU A N 1
ATOM 924 C CA . GLU A 1 109 ? -8.196 -9.328 4.924 1.00 81.44 109 GLU A CA 1
ATOM 925 C C . GLU A 1 109 ? -9.460 -8.470 4.940 1.00 81.44 109 GLU A C 1
ATOM 927 O O . GLU A 1 109 ? -9.364 -7.255 5.110 1.00 81.44 109 GLU A O 1
ATOM 932 N N . VAL A 1 110 ? -10.638 -9.090 4.836 1.00 82.50 110 VAL A N 1
ATOM 933 C CA . VAL A 1 110 ? -11.930 -8.389 4.912 1.00 82.50 110 VAL A CA 1
ATOM 934 C C . VAL A 1 110 ? -12.112 -7.718 6.271 1.00 82.50 110 VAL A C 1
ATOM 936 O O . VAL A 1 110 ? -12.406 -6.524 6.330 1.00 82.50 110 VAL A O 1
ATOM 939 N N . ILE A 1 111 ? -11.879 -8.466 7.350 1.00 82.56 111 ILE A N 1
ATOM 940 C CA . ILE A 1 111 ? -11.978 -7.973 8.730 1.00 82.56 111 ILE A CA 1
ATOM 941 C C . ILE A 1 111 ? -11.106 -6.733 8.943 1.00 82.56 111 ILE A C 1
ATOM 943 O O . ILE A 1 111 ? -11.473 -5.855 9.711 1.00 82.56 111 ILE A O 1
ATOM 947 N N . ILE A 1 112 ? -9.950 -6.654 8.283 1.00 82.62 112 ILE A N 1
ATOM 948 C CA . ILE A 1 112 ? -8.975 -5.568 8.455 1.00 82.62 112 ILE A CA 1
ATOM 949 C C . ILE A 1 112 ? -9.255 -4.407 7.507 1.00 82.62 112 ILE A C 1
ATOM 951 O O . ILE A 1 112 ? -9.056 -3.242 7.853 1.00 82.62 112 ILE A O 1
ATOM 955 N N . ALA A 1 113 ? -9.712 -4.710 6.296 1.00 86.19 113 ALA A N 1
ATOM 956 C CA . ALA A 1 113 ? -10.109 -3.708 5.326 1.00 86.19 113 ALA A CA 1
ATOM 957 C C . ALA A 1 113 ? -11.237 -2.834 5.886 1.00 86.19 113 ALA A C 1
ATOM 959 O O . ALA A 1 113 ? -11.176 -1.615 5.782 1.00 86.19 113 ALA A O 1
ATOM 960 N N . ARG A 1 114 ? -12.224 -3.434 6.551 1.00 88.81 114 ARG A N 1
ATOM 961 C CA . ARG A 1 114 ? -13.380 -2.732 7.123 1.00 88.81 114 ARG A CA 1
ATOM 962 C C . ARG A 1 114 ? -13.035 -1.587 8.088 1.00 88.81 114 ARG A C 1
ATOM 964 O O . ARG A 1 114 ? -13.429 -0.457 7.795 1.00 88.81 114 ARG A O 1
ATOM 971 N N . PRO A 1 115 ? -12.256 -1.787 9.169 1.00 88.75 115 PRO A N 1
ATOM 972 C CA . PRO A 1 115 ? -11.816 -0.694 10.024 1.00 88.75 115 PRO A CA 1
ATOM 973 C C . PRO A 1 115 ? -10.911 0.290 9.278 1.00 88.75 115 PRO A C 1
ATOM 975 O O . PRO A 1 115 ? -10.998 1.479 9.552 1.00 88.75 115 PRO A O 1
ATOM 978 N N . ARG A 1 116 ? -10.119 -0.129 8.278 1.00 88.94 116 ARG A N 1
ATOM 979 C CA . ARG A 1 116 ? -9.324 0.805 7.451 1.00 88.94 116 ARG A CA 1
ATOM 980 C C . ARG A 1 116 ? -10.174 1.718 6.569 1.00 88.94 116 ARG A C 1
ATOM 982 O O . ARG A 1 116 ? -9.846 2.885 6.407 1.00 88.94 116 ARG A O 1
ATOM 989 N N . PHE A 1 117 ? -11.264 1.201 6.014 1.00 87.88 117 PHE A N 1
ATOM 990 C CA . PHE A 1 117 ? -12.224 1.996 5.252 1.00 87.88 117 PHE A CA 1
ATOM 991 C C . PHE A 1 117 ? -13.172 2.798 6.154 1.00 87.88 117 PHE A C 1
ATOM 993 O O . PHE A 1 117 ? -13.892 3.658 5.661 1.00 87.88 117 PHE A O 1
ATOM 1000 N N . GLY A 1 118 ? -13.177 2.539 7.467 1.00 86.00 118 GLY A N 1
ATOM 1001 C CA . GLY A 1 118 ? -14.160 3.115 8.387 1.00 86.00 118 GLY A CA 1
ATOM 1002 C C . GLY A 1 118 ? -15.562 2.526 8.189 1.00 86.00 118 GLY A C 1
ATOM 1003 O O . GLY A 1 118 ? -16.554 3.124 8.593 1.00 86.00 118 GLY A O 1
ATOM 1004 N N . HIS A 1 119 ? -15.654 1.356 7.554 1.00 86.62 119 HIS A N 1
ATOM 1005 C CA . HIS A 1 119 ? -16.894 0.646 7.253 1.00 86.62 119 HIS A CA 1
ATOM 1006 C C . HIS A 1 119 ? -16.963 -0.631 8.082 1.00 86.62 119 HIS A C 1
ATOM 1008 O O . HIS A 1 119 ? -16.681 -1.725 7.599 1.00 86.62 119 HIS A O 1
ATOM 1014 N N . THR A 1 120 ? -17.297 -0.467 9.355 1.00 90.44 120 THR A N 1
ATOM 1015 C CA . THR A 1 120 ? -17.421 -1.568 10.319 1.00 90.44 120 THR A CA 1
ATOM 1016 C C . THR A 1 120 ? -18.889 -1.932 10.545 1.00 90.44 120 THR A C 1
ATOM 1018 O O . THR A 1 120 ? -19.774 -1.137 10.249 1.00 90.44 120 THR A O 1
ATOM 1021 N N . GLY A 1 121 ? -19.174 -3.105 11.105 1.00 90.88 121 GLY A N 1
ATOM 1022 C CA . GLY A 1 121 ? -20.501 -3.443 11.637 1.00 90.88 121 GLY A CA 1
ATOM 1023 C C . GLY A 1 121 ? -20.728 -2.949 13.073 1.00 90.88 121 GLY A C 1
ATOM 1024 O O . GLY A 1 121 ? -21.517 -3.544 13.804 1.00 90.88 121 GLY A O 1
ATOM 1025 N N . LEU A 1 122 ? -20.024 -1.895 13.501 1.00 93.69 122 LEU A N 1
ATOM 1026 C CA . LEU A 1 122 ? -20.245 -1.234 14.790 1.00 93.69 122 LEU A CA 1
ATOM 1027 C C . LEU A 1 122 ? -21.430 -0.269 14.714 1.00 93.69 122 LEU A C 1
ATOM 1029 O O . LEU A 1 122 ? -21.745 0.260 13.640 1.00 93.69 122 LEU A O 1
ATOM 1033 N N . ASN A 1 123 ? -22.061 -0.001 15.857 1.00 94.56 123 ASN A N 1
ATOM 1034 C CA . ASN A 1 123 ? -23.351 0.673 15.925 1.00 94.56 123 ASN A CA 1
ATOM 1035 C C . ASN A 1 123 ? -23.304 2.056 15.271 1.00 94.56 123 ASN A C 1
ATOM 1037 O O . ASN A 1 123 ? -24.213 2.386 14.512 1.00 94.56 123 ASN A O 1
ATOM 1041 N N . LYS A 1 124 ? -22.220 2.833 15.441 1.00 94.12 124 LYS A N 1
ATOM 1042 C CA . LYS A 1 124 ? -22.094 4.145 14.783 1.00 94.12 124 LYS A CA 1
ATOM 1043 C C . LYS A 1 124 ? -22.157 4.041 13.261 1.00 94.12 124 LYS A C 1
ATOM 1045 O O . LYS A 1 124 ? -22.836 4.839 12.621 1.00 94.12 124 LYS A O 1
ATOM 1050 N N . THR A 1 125 ? -21.476 3.053 12.678 1.00 92.88 125 THR A N 1
ATOM 1051 C CA . THR A 1 125 ? -21.493 2.847 11.221 1.00 92.88 125 THR A CA 1
ATOM 1052 C C . THR A 1 125 ? -22.864 2.370 10.761 1.00 92.88 125 THR A C 1
ATOM 1054 O O . THR A 1 125 ? -23.401 2.907 9.796 1.00 92.88 125 THR A O 1
ATOM 1057 N N . LEU A 1 126 ? -23.455 1.410 11.478 1.00 94.12 126 LEU A N 1
ATOM 1058 C CA . LEU A 1 126 ? -24.777 0.869 11.169 1.00 94.12 126 LEU A CA 1
ATOM 1059 C C . LEU A 1 126 ? -25.887 1.927 11.275 1.00 94.12 126 LEU A C 1
ATOM 1061 O O . LEU A 1 126 ? -26.803 1.928 10.456 1.00 94.12 126 LEU A O 1
ATOM 1065 N N . PHE A 1 127 ? -25.785 2.857 12.223 1.00 95.50 127 PHE A N 1
ATOM 1066 C CA . PHE A 1 127 ? -26.672 4.013 12.343 1.00 95.50 127 PHE A CA 1
ATOM 1067 C C . PHE A 1 127 ? -26.551 4.961 11.148 1.00 95.50 127 PHE A C 1
ATOM 1069 O O . PHE A 1 127 ? -27.561 5.327 10.554 1.00 95.50 127 PHE A O 1
ATOM 1076 N N . MET A 1 128 ? -25.325 5.303 10.731 1.00 91.69 128 MET A N 1
ATOM 1077 C CA . MET A 1 128 ? -25.101 6.177 9.569 1.00 91.69 128 MET A CA 1
ATOM 1078 C C . MET A 1 128 ? -25.703 5.617 8.271 1.00 91.69 128 MET A C 1
ATOM 1080 O O . MET A 1 128 ? -26.118 6.390 7.414 1.00 91.69 128 MET A O 1
ATOM 1084 N N . ILE A 1 129 ? -25.763 4.288 8.126 1.00 93.19 129 ILE A N 1
ATOM 1085 C CA . ILE A 1 129 ? -26.372 3.618 6.964 1.00 93.19 129 ILE A CA 1
ATOM 1086 C C . ILE A 1 129 ? -27.845 3.222 7.182 1.00 93.19 129 ILE A C 1
ATOM 1088 O O . ILE A 1 129 ? -28.403 2.488 6.368 1.00 93.19 129 ILE A O 1
ATOM 1092 N N . GLY A 1 130 ? -28.468 3.654 8.284 1.00 94.62 130 GLY A N 1
ATOM 1093 C CA . GLY A 1 130 ? -29.886 3.414 8.577 1.00 94.62 130 GLY A CA 1
ATOM 1094 C C . GLY A 1 130 ? -30.247 1.968 8.941 1.00 94.62 130 GLY A C 1
ATOM 1095 O O . GLY A 1 130 ? -31.404 1.577 8.818 1.00 94.62 130 GLY A O 1
ATOM 1096 N N . LYS A 1 131 ? -29.276 1.145 9.356 1.00 94.75 131 LYS A N 1
ATOM 1097 C CA . LYS A 1 131 ? -29.508 -0.241 9.810 1.00 94.75 131 LYS A CA 1
ATOM 1098 C C . LYS A 1 131 ? -29.839 -0.345 11.296 1.00 94.75 131 LYS A C 1
ATOM 1100 O O . LYS A 1 131 ? -30.444 -1.331 11.701 1.00 94.75 131 LYS A O 1
ATOM 1105 N N . LEU A 1 132 ? -29.439 0.645 12.089 1.00 93.94 132 LEU A N 1
ATOM 1106 C CA . LEU A 1 132 ? -29.788 0.766 13.502 1.00 93.94 132 LEU A CA 1
ATOM 1107 C C . LEU A 1 132 ? -30.375 2.146 13.782 1.00 93.94 132 LEU A C 1
ATOM 1109 O O . LEU A 1 132 ? -30.044 3.115 13.105 1.00 93.94 132 LEU A O 1
ATOM 1113 N N . ASN A 1 133 ? -31.192 2.229 14.831 1.00 93.88 133 ASN A N 1
ATOM 1114 C CA . ASN A 1 133 ? -31.806 3.481 15.281 1.00 93.88 133 ASN A CA 1
ATOM 1115 C C . ASN A 1 133 ? -30.862 4.336 16.139 1.00 93.88 133 ASN A C 1
ATOM 1117 O O . ASN A 1 133 ? -31.135 5.508 16.378 1.00 93.88 133 ASN A O 1
ATOM 1121 N N . THR A 1 134 ? -29.759 3.761 16.626 1.00 95.44 134 THR A N 1
ATOM 1122 C CA . THR A 1 134 ? -28.779 4.456 17.466 1.00 95.44 134 THR A CA 1
ATOM 1123 C C . THR A 1 134 ? -27.363 4.032 17.090 1.00 95.44 134 THR A C 1
ATOM 1125 O O . THR A 1 134 ? -27.127 2.877 16.734 1.00 95.44 134 THR A O 1
ATOM 1128 N N . GLY A 1 135 ? -26.424 4.976 17.186 1.00 94.88 135 GLY A N 1
ATOM 1129 C CA . GLY A 1 135 ? -24.995 4.734 16.990 1.00 94.88 135 GLY A CA 1
ATOM 1130 C C . GLY A 1 135 ? -24.222 4.414 18.270 1.00 94.88 135 GLY A C 1
ATOM 1131 O O . GLY A 1 135 ? -22.994 4.382 18.233 1.00 94.88 135 GLY A O 1
ATOM 1132 N N . LYS A 1 136 ? -24.919 4.235 19.396 1.00 96.56 136 LYS A N 1
ATOM 1133 C CA . LYS A 1 136 ? -24.320 4.165 20.730 1.00 96.56 136 LYS A CA 1
ATOM 1134 C C . LYS A 1 136 ? -23.910 2.745 21.107 1.00 96.56 136 LYS A C 1
ATOM 1136 O O . LYS A 1 136 ? -24.484 1.775 20.621 1.00 96.56 136 LYS A O 1
ATOM 1141 N N . CYS A 1 137 ? -22.916 2.631 21.977 1.00 94.81 137 CYS A N 1
ATOM 1142 C CA . CYS A 1 137 ? -22.474 1.383 22.572 1.00 94.81 137 CYS A CA 1
ATOM 1143 C C . CYS A 1 137 ? -23.496 0.926 23.612 1.00 94.81 137 CYS A C 1
ATOM 1145 O O . CYS A 1 137 ? -23.837 1.684 24.520 1.00 94.81 137 CYS A O 1
ATOM 1147 N N . ASP A 1 138 ? -23.916 -0.334 23.525 1.00 92.62 138 ASP A N 1
ATOM 1148 C CA . ASP A 1 138 ? -24.931 -0.903 24.420 1.00 92.62 138 ASP A CA 1
ATOM 1149 C C . ASP A 1 138 ? -24.466 -0.995 25.884 1.00 92.62 138 ASP A C 1
ATOM 1151 O O . ASP A 1 138 ? -25.285 -1.155 26.782 1.00 92.62 138 ASP A O 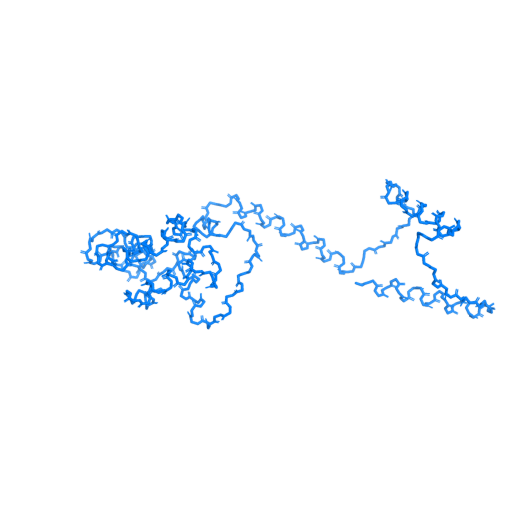1
ATOM 1155 N N . TYR A 1 139 ? -23.154 -0.908 26.133 1.00 93.38 139 TYR A N 1
ATOM 1156 C CA . TYR A 1 139 ? -22.583 -1.028 27.476 1.00 93.38 139 TYR A CA 1
ATOM 1157 C C . TYR A 1 139 ? -22.395 0.325 28.172 1.00 93.38 139 TYR A C 1
ATOM 1159 O O . TYR A 1 139 ? -22.783 0.479 29.324 1.00 93.38 139 TYR A O 1
ATOM 1167 N N . CYS A 1 140 ? -21.790 1.307 27.495 1.00 94.06 140 CYS A N 1
ATOM 1168 C CA . CYS A 1 140 ? -21.421 2.587 28.115 1.00 94.06 140 CYS A CA 1
ATOM 1169 C C . CYS A 1 140 ? -22.138 3.812 27.528 1.00 94.06 140 CYS A C 1
ATOM 1171 O O . CYS A 1 140 ? -21.914 4.916 28.008 1.00 94.06 140 CYS A O 1
ATOM 1173 N N . GLY A 1 141 ? -22.969 3.658 26.491 1.00 92.94 141 GLY A N 1
ATOM 1174 C CA . GLY A 1 141 ? -23.794 4.744 25.940 1.00 92.94 141 GLY A CA 1
ATOM 1175 C C . GLY A 1 141 ? -23.070 5.785 25.070 1.00 92.94 141 GLY A C 1
ATOM 1176 O O . GLY A 1 141 ? -23.729 6.678 24.531 1.00 92.94 141 GLY A O 1
ATOM 1177 N N . GLU A 1 142 ? -21.754 5.659 24.900 1.00 95.25 142 GLU A N 1
ATOM 1178 C CA . GLU A 1 142 ? -20.932 6.482 23.998 1.00 95.25 142 GLU A CA 1
ATOM 1179 C C . GLU A 1 142 ? -21.091 6.064 22.532 1.00 95.25 142 GLU A C 1
ATOM 1181 O O . GLU A 1 142 ? -21.547 4.960 22.247 1.00 95.25 142 GLU A O 1
ATOM 1186 N N . ASP A 1 143 ? -20.691 6.911 21.582 1.00 95.25 143 ASP A N 1
ATOM 1187 C CA . ASP A 1 143 ? -20.698 6.552 20.157 1.00 95.25 143 ASP A CA 1
ATOM 1188 C C . ASP A 1 143 ? -19.786 5.338 19.879 1.00 95.25 143 ASP A C 1
ATOM 1190 O O . ASP A 1 143 ? -18.566 5.390 20.056 1.00 95.25 143 ASP A O 1
ATOM 1194 N N . GLU A 1 144 ? -20.361 4.238 19.381 1.00 94.56 144 GLU A N 1
ATOM 1195 C CA . GLU A 1 144 ? -19.620 2.996 19.159 1.00 94.56 144 GLU A CA 1
ATOM 1196 C C . GLU A 1 144 ? -18.838 3.038 17.841 1.00 94.56 144 GLU A C 1
ATOM 1198 O O . GLU A 1 144 ? -19.263 2.547 16.790 1.00 94.56 144 GLU A O 1
ATOM 1203 N N . THR A 1 145 ? -17.665 3.654 17.910 1.00 92.31 145 THR A N 1
ATOM 1204 C CA . THR A 1 145 ? -16.664 3.682 16.841 1.00 92.31 145 THR A CA 1
ATOM 1205 C C . THR A 1 145 ? -15.583 2.624 17.060 1.00 92.31 145 THR A C 1
ATOM 1207 O O . THR A 1 145 ? -15.459 2.044 18.137 1.00 92.31 145 THR A O 1
ATOM 1210 N N . ILE A 1 146 ? -14.759 2.375 16.039 1.00 89.88 146 ILE A N 1
ATOM 1211 C CA . ILE A 1 146 ? -13.601 1.480 16.168 1.00 89.88 146 ILE A CA 1
ATOM 1212 C C . ILE A 1 146 ? -12.588 2.005 17.200 1.00 89.88 146 ILE A C 1
ATOM 1214 O O . ILE A 1 146 ? -12.021 1.220 17.954 1.00 89.88 146 ILE A O 1
ATOM 1218 N N . ASP A 1 147 ? -12.425 3.329 17.277 1.00 90.00 147 ASP A N 1
ATOM 1219 C CA . ASP A 1 147 ? -11.589 4.001 18.274 1.00 90.00 147 ASP A CA 1
ATOM 1220 C C . ASP A 1 147 ? -12.137 3.785 19.684 1.00 90.00 147 ASP A C 1
ATOM 1222 O O . ASP A 1 147 ? -11.421 3.317 20.568 1.00 90.00 147 ASP A O 1
ATOM 1226 N N . HIS A 1 148 ? -13.446 3.989 19.851 1.00 92.56 148 HIS A N 1
ATOM 1227 C CA . HIS A 1 148 ? -14.134 3.704 21.099 1.00 92.56 148 HIS A CA 1
ATOM 1228 C C . HIS A 1 148 ? -13.927 2.248 21.535 1.00 92.56 148 HIS A C 1
ATOM 1230 O O . HIS A 1 148 ? -13.470 1.998 22.646 1.00 92.56 148 HIS A O 1
ATOM 1236 N N . VAL A 1 149 ? -14.214 1.281 20.660 1.00 92.06 149 VAL A N 1
ATOM 1237 C CA . VAL A 1 149 ? -14.126 -0.151 20.986 1.00 92.06 149 VAL A CA 1
ATOM 1238 C C . VAL A 1 149 ? -12.715 -0.564 21.407 1.00 92.06 149 VAL A C 1
ATOM 1240 O O . VAL A 1 149 ? -12.579 -1.336 22.351 1.00 92.06 149 VAL A O 1
ATOM 1243 N N . ILE A 1 150 ? -11.679 -0.054 20.736 1.00 89.56 150 ILE A N 1
ATOM 1244 C CA . ILE A 1 150 ? -10.287 -0.451 20.991 1.00 89.56 150 ILE A CA 1
ATOM 1245 C C . ILE A 1 150 ? -9.689 0.283 22.201 1.00 89.56 150 ILE A C 1
ATOM 1247 O O . ILE A 1 150 ? -8.939 -0.320 22.972 1.00 89.56 150 ILE A O 1
ATOM 1251 N N . LEU A 1 151 ? -9.989 1.574 22.373 1.00 88.81 151 LEU A N 1
ATOM 1252 C CA . LEU A 1 151 ? -9.246 2.448 23.290 1.00 88.81 151 LEU A CA 1
ATOM 1253 C C . LEU A 1 151 ? -10.053 2.957 24.489 1.00 88.81 151 LEU A C 1
ATOM 1255 O O . LEU A 1 151 ? -9.451 3.331 25.492 1.00 88.81 151 LEU A O 1
ATOM 1259 N N . GLN A 1 152 ? -11.385 2.999 24.407 1.00 91.19 152 GLN A N 1
ATOM 1260 C CA . GLN A 1 152 ? -12.206 3.762 25.362 1.00 91.19 152 GLN A CA 1
ATOM 1261 C C . GLN A 1 152 ? -13.341 2.949 26.002 1.00 91.19 152 GLN A C 1
ATOM 1263 O O . GLN A 1 152 ? -13.858 3.320 27.055 1.00 91.19 152 GLN A O 1
ATOM 1268 N N . CYS A 1 153 ? -13.756 1.846 25.380 1.00 94.00 153 CYS A N 1
ATOM 1269 C CA . CYS A 1 153 ? -14.931 1.096 25.792 1.00 94.00 153 CYS A CA 1
ATOM 1270 C C . CYS A 1 153 ? -14.705 0.394 27.132 1.00 94.00 153 CYS A C 1
ATOM 1272 O O . CYS A 1 153 ? -13.841 -0.476 27.260 1.00 94.00 153 CYS A O 1
ATOM 1274 N N . GLN A 1 154 ? -15.547 0.712 28.118 1.00 92.81 154 GLN A N 1
ATOM 1275 C CA . GLN A 1 154 ? -15.492 0.109 29.454 1.00 92.81 154 GLN A CA 1
ATOM 1276 C C . GLN A 1 154 ? -15.665 -1.415 29.418 1.00 92.81 154 GLN A C 1
ATOM 1278 O O . GLN A 1 154 ? -15.077 -2.122 30.231 1.00 92.81 154 GLN A O 1
ATOM 1283 N N . LYS A 1 155 ? -16.418 -1.928 28.437 1.00 93.31 155 LYS A N 1
ATOM 1284 C CA . LYS A 1 155 ? -16.628 -3.365 28.242 1.00 93.31 155 LYS A CA 1
ATOM 1285 C C . LYS A 1 155 ? -15.330 -4.123 27.945 1.00 93.31 155 LYS A C 1
ATOM 1287 O O . LYS A 1 155 ? -15.187 -5.250 28.397 1.00 93.31 155 LYS A O 1
ATOM 1292 N N . TYR A 1 156 ? -14.412 -3.522 27.185 1.00 93.50 156 TYR A N 1
ATOM 1293 C CA . TYR A 1 156 ? -13.180 -4.167 26.697 1.00 93.50 156 TYR A CA 1
ATOM 1294 C C . TYR A 1 156 ? -11.927 -3.629 27.399 1.00 93.50 156 TYR A C 1
ATOM 1296 O O . TYR A 1 156 ? -10.815 -3.675 26.867 1.00 93.50 156 TYR A O 1
ATOM 1304 N N . GLN A 1 157 ? -12.103 -3.043 28.586 1.00 92.62 157 GLN A N 1
ATOM 1305 C CA . GLN A 1 157 ? -11.036 -2.321 29.268 1.00 92.62 157 GLN A CA 1
ATOM 1306 C C . GLN A 1 157 ? -9.889 -3.248 29.696 1.00 92.62 157 GLN A C 1
ATOM 1308 O O . GLN A 1 157 ? -8.733 -2.827 29.683 1.00 92.62 157 GLN A O 1
ATOM 1313 N N . ALA A 1 158 ? -10.183 -4.499 30.062 1.00 92.94 158 ALA A N 1
ATOM 1314 C CA . ALA A 1 158 ? -9.168 -5.467 30.469 1.00 92.94 158 ALA A CA 1
ATOM 1315 C C . ALA A 1 158 ? -8.244 -5.833 29.296 1.00 92.94 158 ALA A C 1
ATOM 1317 O O . ALA A 1 158 ? -7.025 -5.694 29.396 1.00 92.94 158 ALA A O 1
ATOM 1318 N N . GLU A 1 159 ? -8.821 -6.216 28.159 1.00 94.31 159 GLU A N 1
ATOM 1319 C CA . GLU A 1 159 ? -8.093 -6.570 26.942 1.00 94.31 159 GLU A CA 1
ATOM 1320 C C . GLU A 1 159 ? -7.350 -5.361 26.371 1.00 94.31 159 GLU A C 1
ATOM 1322 O O . GLU A 1 159 ? -6.209 -5.493 25.924 1.00 94.31 159 GLU A O 1
ATOM 1327 N N . SER A 1 160 ? -7.963 -4.174 26.434 1.00 91.44 160 SER A N 1
ATOM 1328 C CA . SER A 1 160 ? -7.332 -2.925 26.008 1.00 91.44 160 SER A CA 1
ATOM 1329 C C . SER A 1 160 ? -6.095 -2.622 26.858 1.00 91.44 160 SER A C 1
ATOM 1331 O O . SER A 1 160 ? -5.026 -2.366 26.308 1.00 91.44 160 SER A O 1
ATOM 1333 N N . ARG A 1 161 ? -6.165 -2.760 28.192 1.00 91.69 161 ARG A N 1
ATOM 1334 C CA . ARG A 1 161 ? -4.994 -2.585 29.073 1.00 91.69 161 ARG A CA 1
ATOM 1335 C C . ARG A 1 161 ? -3.869 -3.563 28.744 1.00 91.69 161 ARG A C 1
ATOM 1337 O O . ARG A 1 161 ? -2.719 -3.133 28.667 1.00 91.69 161 ARG A O 1
ATOM 1344 N N . THR A 1 162 ? -4.182 -4.838 28.508 1.00 93.06 162 THR A N 1
ATOM 1345 C CA . THR A 1 162 ? -3.177 -5.832 28.097 1.00 93.06 162 THR A CA 1
ATOM 1346 C C . THR A 1 162 ? -2.534 -5.440 26.769 1.00 93.06 162 THR A C 1
ATOM 1348 O O . THR A 1 162 ? -1.311 -5.396 26.670 1.00 93.06 162 THR A O 1
ATOM 1351 N N . MET A 1 163 ? -3.343 -5.068 25.774 1.00 91.94 163 MET A N 1
ATOM 1352 C CA . MET A 1 163 ? -2.869 -4.617 24.466 1.00 91.94 163 MET A CA 1
ATOM 1353 C C . MET A 1 163 ? -1.935 -3.400 24.589 1.00 91.94 163 MET A C 1
ATOM 1355 O O . MET A 1 163 ? -0.841 -3.395 24.024 1.00 91.94 163 MET A O 1
ATOM 1359 N N . VAL A 1 164 ? -2.340 -2.381 25.352 1.00 90.06 164 VAL A N 1
ATOM 1360 C CA . VAL A 1 164 ? -1.562 -1.152 25.573 1.00 90.06 164 VAL A CA 1
ATOM 1361 C C . VAL A 1 164 ? -0.256 -1.441 26.304 1.00 90.06 164 VAL A C 1
ATOM 1363 O O . VAL A 1 164 ? 0.783 -0.910 25.918 1.00 90.06 164 VAL A O 1
ATOM 1366 N N . HIS A 1 165 ? -0.281 -2.307 27.317 1.00 90.81 165 HIS A N 1
ATOM 1367 C CA . HIS A 1 165 ? 0.921 -2.724 28.029 1.00 90.81 165 HIS A CA 1
ATOM 1368 C C . HIS A 1 165 ? 1.924 -3.405 27.086 1.00 90.81 165 HIS A C 1
ATOM 1370 O O . HIS A 1 165 ? 3.091 -3.015 27.044 1.00 90.81 165 HIS A O 1
ATOM 1376 N N . THR A 1 166 ? 1.472 -4.359 26.265 1.00 90.31 166 THR A N 1
ATOM 1377 C CA . THR A 1 166 ? 2.337 -5.046 25.294 1.00 90.31 166 THR A CA 1
ATOM 1378 C C . THR A 1 166 ? 2.884 -4.086 24.230 1.00 90.31 166 THR A C 1
ATOM 1380 O O . THR A 1 166 ? 4.066 -4.145 23.898 1.00 90.31 166 THR A O 1
ATOM 1383 N N . LEU A 1 167 ? 2.073 -3.147 23.727 1.00 88.81 167 LEU A N 1
ATOM 1384 C CA . LEU A 1 167 ? 2.544 -2.111 22.795 1.00 88.81 167 LEU A CA 1
ATOM 1385 C C . LEU A 1 167 ? 3.573 -1.168 23.442 1.00 88.81 167 LEU A C 1
ATOM 1387 O O . LEU A 1 167 ? 4.547 -0.778 22.794 1.00 88.81 167 LEU A O 1
ATOM 1391 N N . GLY A 1 168 ? 3.392 -0.842 24.724 1.00 86.81 168 GLY A N 1
ATOM 1392 C CA . GLY A 1 168 ? 4.325 -0.032 25.506 1.00 86.81 168 GLY A CA 1
ATOM 1393 C C . GLY A 1 168 ? 5.696 -0.691 25.664 1.00 86.81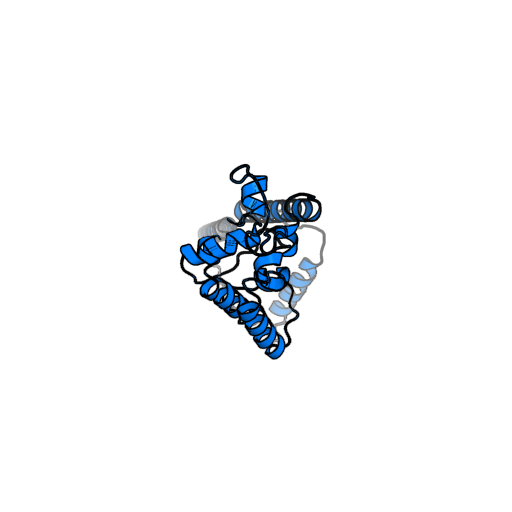 168 GLY A C 1
ATOM 1394 O O . GLY A 1 168 ? 6.717 -0.016 25.527 1.00 86.81 168 GLY A O 1
ATOM 1395 N N . GLN A 1 169 ? 5.743 -2.014 25.850 1.00 88.31 169 GLN A N 1
ATOM 1396 C CA . GLN A 1 169 ? 6.998 -2.780 25.879 1.00 88.31 169 GLN A CA 1
ATOM 1397 C C . GLN A 1 169 ? 7.762 -2.705 24.548 1.00 88.31 169 GLN A C 1
ATOM 1399 O O . GLN A 1 169 ? 8.992 -2.693 24.536 1.00 88.31 169 GLN A O 1
ATOM 1404 N N . LEU A 1 170 ? 7.041 -2.573 23.431 1.00 85.25 170 LEU A N 1
ATOM 1405 C CA . LEU A 1 170 ? 7.615 -2.386 22.096 1.00 85.25 170 LEU A CA 1
ATOM 1406 C C . LEU A 1 170 ? 7.992 -0.925 21.789 1.00 85.25 170 LEU A C 1
ATOM 1408 O O . LEU A 1 170 ? 8.440 -0.633 20.682 1.00 85.25 170 LEU A O 1
ATOM 1412 N N . LYS A 1 171 ? 7.829 0.001 22.748 1.00 81.75 171 LYS A N 1
ATOM 1413 C CA . LYS A 1 171 ? 8.040 1.455 22.584 1.00 81.75 171 LYS A CA 1
ATOM 1414 C C . LYS A 1 171 ? 7.205 2.066 21.449 1.00 81.75 171 LYS A C 1
ATOM 1416 O O . LYS A 1 171 ? 7.612 3.047 20.824 1.00 81.75 171 LYS A O 1
ATOM 1421 N N . VAL A 1 172 ? 6.028 1.504 21.183 1.00 78.31 172 VAL A N 1
ATOM 1422 C CA . VAL A 1 172 ? 5.120 1.981 20.135 1.00 78.31 172 VAL A CA 1
ATOM 1423 C C . VAL A 1 172 ? 4.089 2.914 20.752 1.00 78.31 172 VAL A C 1
ATOM 1425 O O . VAL A 1 172 ? 3.414 2.565 21.720 1.00 78.31 172 VAL A O 1
ATOM 1428 N N . LYS A 1 173 ? 3.939 4.113 20.180 1.00 73.94 173 LYS A N 1
ATOM 1429 C CA . LYS A 1 173 ? 2.874 5.035 20.582 1.00 73.94 173 LYS A CA 1
ATOM 1430 C C . LYS A 1 173 ? 1.519 4.442 20.198 1.00 73.94 173 LYS A C 1
ATOM 1432 O O . LYS A 1 173 ? 1.311 4.057 19.048 1.00 73.94 173 LYS A O 1
ATOM 1437 N N . LEU A 1 174 ? 0.597 4.411 21.155 1.00 76.69 174 LEU A N 1
ATOM 1438 C CA . LEU A 1 174 ? -0.775 3.985 20.922 1.00 76.69 174 LEU A CA 1
ATOM 1439 C C . LEU A 1 174 ? -1.503 5.032 20.070 1.00 76.69 174 LEU A C 1
ATOM 1441 O O . LEU A 1 174 ? -1.865 6.103 20.549 1.00 76.69 174 LEU A O 1
ATOM 1445 N N . ASP A 1 175 ? -1.672 4.714 18.794 1.00 83.38 175 ASP A N 1
ATOM 1446 C CA . ASP A 1 175 ? -2.464 5.474 17.832 1.00 83.38 175 ASP A CA 1
ATOM 1447 C C . ASP A 1 175 ? -3.137 4.470 16.892 1.00 83.38 175 ASP A C 1
ATOM 1449 O O . ASP A 1 175 ? -2.464 3.669 16.233 1.00 83.38 175 ASP A O 1
ATOM 1453 N N . LEU A 1 176 ? -4.470 4.488 16.837 1.00 84.25 176 LEU A N 1
ATOM 1454 C CA . LEU A 1 176 ? -5.239 3.558 16.018 1.00 84.25 176 LEU A CA 1
ATOM 1455 C C . LEU A 1 176 ? -4.861 3.654 14.534 1.00 84.25 176 LEU A C 1
ATOM 1457 O O . LEU A 1 176 ? -4.755 2.630 13.854 1.00 84.25 176 LEU A O 1
ATOM 1461 N N . VAL A 1 177 ? -4.601 4.864 14.033 1.00 87.12 177 VAL A N 1
ATOM 1462 C CA . VAL A 1 177 ? -4.174 5.072 12.643 1.00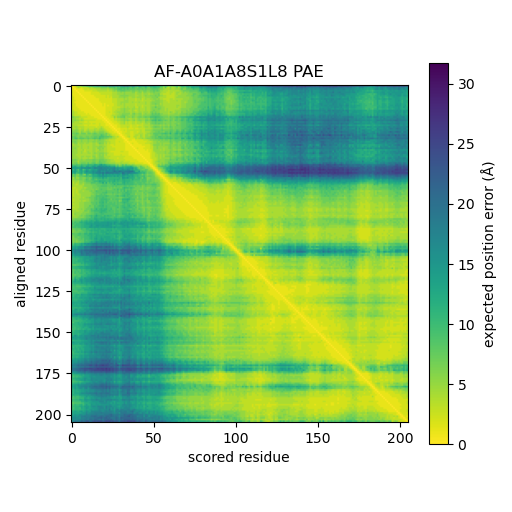 87.12 177 VAL A CA 1
ATOM 1463 C C . VAL A 1 177 ? -2.829 4.395 12.405 1.00 87.12 177 VAL A C 1
ATOM 1465 O O . VAL A 1 177 ? -2.648 3.709 11.393 1.00 87.12 177 VAL A O 1
ATOM 1468 N N . HIS A 1 178 ? -1.899 4.532 13.354 1.00 85.06 178 HIS A N 1
ATOM 1469 C CA . HIS A 1 178 ? -0.610 3.858 13.295 1.00 85.06 178 HIS A CA 1
ATOM 1470 C C . HIS A 1 178 ? -0.784 2.337 13.250 1.00 85.06 178 HIS A C 1
ATOM 1472 O O . HIS A 1 178 ? -0.251 1.705 12.339 1.00 85.06 178 HIS A O 1
ATOM 1478 N N . LEU A 1 179 ? -1.579 1.757 14.156 1.00 85.31 179 LEU A N 1
ATOM 1479 C CA . LEU A 1 179 ? -1.828 0.312 14.211 1.00 85.31 179 LEU A CA 1
ATOM 1480 C C . LEU A 1 179 ? -2.449 -0.221 12.911 1.00 85.31 179 LEU A C 1
ATOM 1482 O O . LEU A 1 179 ? -1.999 -1.233 12.371 1.00 85.31 179 LEU A O 1
ATOM 1486 N N . LEU A 1 180 ? -3.443 0.482 12.363 1.00 86.19 180 LEU A N 1
ATOM 1487 C CA . LEU A 1 180 ? -4.122 0.080 11.129 1.00 86.19 180 LEU A CA 1
ATOM 1488 C C . LEU A 1 180 ? -3.255 0.272 9.880 1.00 86.19 180 LEU A C 1
ATOM 1490 O O . LEU A 1 180 ? -3.440 -0.457 8.896 1.00 86.19 180 LEU A O 1
ATOM 1494 N N . ARG A 1 181 ? -2.300 1.211 9.903 1.00 86.00 181 ARG A N 1
ATOM 1495 C CA . ARG A 1 181 ? -1.336 1.420 8.813 1.00 86.00 181 ARG A CA 1
ATOM 1496 C C . ARG A 1 181 ? -0.357 0.259 8.687 1.00 86.00 181 ARG A C 1
ATOM 1498 O O . ARG A 1 181 ? 0.047 -0.048 7.561 1.00 86.00 181 ARG A O 1
ATOM 1505 N N . GLN A 1 182 ? 0.000 -0.373 9.804 1.00 82.25 182 GLN A N 1
ATOM 1506 C CA . GLN A 1 182 ? 1.010 -1.421 9.828 1.00 82.25 182 GLN A CA 1
ATOM 1507 C C . GLN A 1 182 ? 0.667 -2.614 8.930 1.00 82.25 182 GLN A C 1
ATOM 1509 O O . GLN A 1 182 ? -0.500 -2.939 8.673 1.00 82.25 182 GLN A O 1
ATOM 1514 N N . ASN A 1 183 ? 1.716 -3.283 8.448 1.00 76.56 183 ASN A N 1
ATOM 1515 C CA . ASN A 1 183 ? 1.536 -4.519 7.704 1.00 76.56 183 ASN A CA 1
ATOM 1516 C C . ASN A 1 183 ? 1.080 -5.653 8.633 1.00 76.56 183 ASN A C 1
ATOM 1518 O O . ASN A 1 183 ? 1.375 -5.651 9.823 1.00 76.56 183 ASN A O 1
ATOM 1522 N N . SER A 1 184 ? 0.406 -6.651 8.069 1.00 72.25 184 SER A N 1
ATOM 1523 C CA . SER A 1 184 ? -0.105 -7.819 8.789 1.00 72.25 184 SER A CA 1
ATOM 1524 C C . SER A 1 184 ? 0.932 -8.507 9.667 1.00 72.25 184 SER A C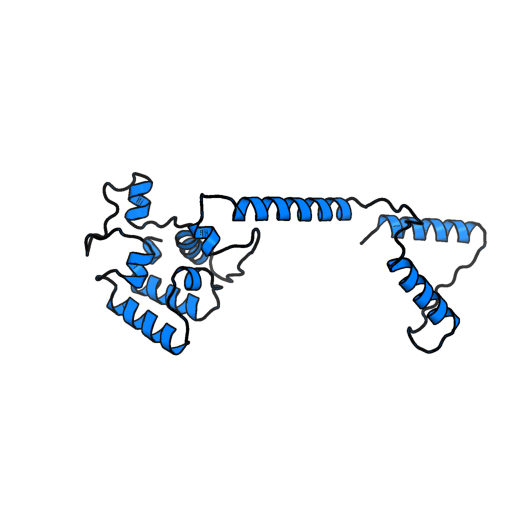 1
ATOM 1526 O O . SER A 1 184 ? 0.593 -8.985 10.744 1.00 72.25 184 SER A O 1
ATOM 1528 N N . LYS A 1 185 ? 2.175 -8.580 9.192 1.00 74.56 185 LYS A N 1
ATOM 1529 C CA . LYS A 1 185 ? 3.277 -9.276 9.852 1.00 74.56 185 LYS A CA 1
ATOM 1530 C C . LYS A 1 185 ? 3.901 -8.489 11.004 1.00 74.56 185 LYS A C 1
ATOM 1532 O O . LYS A 1 185 ? 4.757 -9.044 11.673 1.00 74.56 185 LYS A O 1
ATOM 1537 N N . SER A 1 186 ? 3.534 -7.224 11.213 1.00 82.81 186 SER A N 1
ATOM 1538 C CA . SER A 1 186 ? 4.114 -6.453 12.312 1.00 82.81 186 SER A CA 1
ATOM 1539 C C . SER A 1 186 ? 3.550 -6.905 13.656 1.00 82.81 186 SER A C 1
ATOM 1541 O O . SER A 1 186 ? 2.363 -7.225 13.764 1.00 82.81 186 SER A O 1
ATOM 1543 N N . ASP A 1 187 ? 4.378 -6.845 14.695 1.00 85.81 187 ASP A N 1
ATOM 1544 C CA . ASP A 1 187 ? 3.964 -7.181 16.061 1.00 85.81 187 ASP A CA 1
ATOM 1545 C C . ASP A 1 187 ? 2.795 -6.303 16.520 1.00 85.81 187 ASP A C 1
ATOM 1547 O O . ASP A 1 187 ? 1.819 -6.791 17.081 1.00 85.81 187 ASP A O 1
ATOM 1551 N N . CYS A 1 188 ? 2.828 -5.013 16.169 1.00 84.75 188 CYS A N 1
ATOM 1552 C CA . CYS A 1 188 ? 1.749 -4.061 16.447 1.00 84.75 188 CYS A CA 1
ATOM 1553 C C . CYS A 1 188 ? 0.405 -4.534 15.892 1.00 84.75 188 CYS A C 1
ATOM 1555 O O . CYS A 1 188 ? -0.629 -4.450 16.553 1.00 84.75 188 CYS A O 1
ATOM 1557 N N . PHE A 1 189 ? 0.426 -5.022 14.652 1.00 82.69 189 PHE A N 1
ATOM 1558 C CA . PHE A 1 189 ? -0.770 -5.505 13.999 1.00 82.69 189 PHE A CA 1
ATOM 1559 C C . PHE A 1 189 ? -1.246 -6.811 14.643 1.00 82.69 189 PHE A C 1
ATOM 1561 O O . PHE A 1 189 ? -2.445 -6.993 14.841 1.00 82.69 189 PHE A O 1
ATOM 1568 N N . GLN A 1 190 ? -0.331 -7.728 14.965 1.00 86.56 190 GLN A N 1
ATOM 1569 C CA . GLN A 1 190 ? -0.674 -8.998 15.610 1.00 86.56 190 GLN A CA 1
ATOM 1570 C C . GLN A 1 190 ? -1.297 -8.780 16.993 1.00 86.56 190 GLN A C 1
ATOM 1572 O O . GLN A 1 190 ? -2.277 -9.438 17.327 1.00 86.56 190 GLN A O 1
ATOM 1577 N N . ILE A 1 191 ? -0.805 -7.796 17.746 1.00 89.88 191 ILE A N 1
ATOM 1578 C CA . ILE A 1 191 ? -1.370 -7.380 19.034 1.00 89.88 191 ILE A CA 1
ATOM 1579 C C . ILE A 1 191 ? -2.793 -6.823 18.863 1.00 89.88 191 ILE A C 1
ATOM 1581 O O . ILE A 1 191 ? -3.705 -7.229 19.584 1.00 89.88 191 ILE A O 1
ATOM 1585 N N . LEU A 1 192 ? -3.020 -5.958 17.867 1.00 88.88 192 LEU A N 1
ATOM 1586 C CA . LEU A 1 192 ? -4.369 -5.485 17.535 1.00 88.88 192 LEU A CA 1
ATOM 1587 C C . LEU A 1 192 ? -5.288 -6.649 17.126 1.00 88.88 192 LEU A C 1
ATOM 1589 O O . LEU A 1 192 ? -6.443 -6.719 17.537 1.00 88.88 192 LEU A O 1
ATOM 1593 N N . PHE A 1 193 ? -4.786 -7.574 16.311 1.00 88.00 193 PHE A N 1
ATOM 1594 C CA . PHE A 1 193 ? -5.562 -8.716 15.842 1.00 88.00 193 PHE A CA 1
ATOM 1595 C C . PHE A 1 193 ? -5.937 -9.665 16.985 1.00 88.00 193 PHE A C 1
ATOM 1597 O O . PHE A 1 193 ? -7.073 -10.139 17.036 1.00 88.00 193 PHE A O 1
ATOM 1604 N N . TRP A 1 194 ? -5.018 -9.887 17.926 1.00 91.00 194 TRP A N 1
ATOM 1605 C CA . TRP A 1 194 ? -5.285 -10.596 19.173 1.00 91.00 194 TRP A CA 1
ATOM 1606 C C . TRP A 1 194 ? -6.418 -9.920 19.955 1.00 91.00 194 TRP A C 1
ATOM 1608 O O . TRP A 1 194 ? -7.409 -10.582 20.253 1.00 91.00 194 TRP A O 1
ATOM 1618 N N . PHE A 1 195 ? -6.347 -8.602 20.175 1.00 92.12 195 PHE A N 1
ATOM 1619 C CA . PHE A 1 195 ? -7.398 -7.852 20.874 1.00 92.12 195 PHE A CA 1
ATOM 1620 C C . PHE A 1 195 ? -8.774 -8.049 20.221 1.00 92.12 195 PHE A C 1
ATOM 1622 O O . PHE A 1 195 ? -9.753 -8.381 20.891 1.00 92.12 195 PHE A O 1
ATOM 1629 N N . LEU A 1 196 ? -8.856 -7.896 18.896 1.00 90.06 196 LEU A N 1
ATOM 1630 C CA . LEU A 1 196 ? -10.114 -8.056 18.162 1.00 90.06 196 LEU A CA 1
ATOM 1631 C C . LEU A 1 196 ? -10.682 -9.477 18.300 1.00 90.06 196 LEU A C 1
ATOM 1633 O O . LEU A 1 196 ? -11.905 -9.655 18.344 1.00 90.06 196 LEU A O 1
ATOM 1637 N N . ARG A 1 197 ? -9.802 -10.486 18.350 1.00 89.62 197 ARG A N 1
ATOM 1638 C CA . ARG A 1 197 ? -10.178 -11.893 18.495 1.00 89.62 197 ARG A CA 1
ATOM 1639 C C . ARG A 1 197 ? -10.712 -12.198 19.886 1.00 89.62 197 ARG A C 1
ATOM 1641 O O . ARG A 1 197 ? -11.791 -12.778 19.984 1.00 89.62 197 ARG A O 1
ATOM 1648 N N . GLU A 1 198 ? -9.994 -11.789 20.927 1.00 92.06 198 GLU A N 1
ATOM 1649 C CA . GLU A 1 198 ? -10.374 -12.063 22.318 1.00 92.06 198 GLU A CA 1
ATOM 1650 C C . GLU A 1 198 ? -11.683 -11.357 22.692 1.00 92.06 198 GLU A C 1
ATOM 1652 O O . GLU A 1 198 ? -12.591 -11.969 23.250 1.00 92.06 198 GLU A O 1
ATOM 1657 N N . THR A 1 199 ? -11.862 -10.111 22.245 1.00 89.94 199 THR A N 1
ATOM 1658 C CA . THR A 1 199 ? -13.103 -9.344 22.462 1.00 89.94 199 THR A CA 1
ATOM 1659 C C . THR A 1 199 ? -14.285 -9.815 21.603 1.00 89.94 199 THR A C 1
ATOM 1661 O O . THR A 1 199 ? -15.400 -9.308 21.744 1.00 89.94 199 THR A O 1
ATOM 1664 N N . ARG A 1 200 ? -14.065 -10.771 20.683 1.00 88.56 200 ARG A N 1
ATOM 1665 C CA . ARG A 1 200 ? -15.028 -11.256 19.669 1.00 88.56 200 ARG A CA 1
ATOM 1666 C C . ARG A 1 200 ? -15.589 -10.160 18.755 1.00 88.56 200 ARG A C 1
ATOM 1668 O O . ARG A 1 200 ? -16.542 -10.394 18.009 1.00 88.56 200 ARG A O 1
ATOM 1675 N N . VAL A 1 201 ? -14.963 -8.984 18.748 1.00 88.12 201 VAL A N 1
ATOM 1676 C CA . VAL A 1 201 ? -15.345 -7.845 17.906 1.00 88.12 201 VAL A CA 1
ATOM 1677 C C . VAL A 1 201 ? -15.149 -8.167 16.425 1.00 88.12 201 VAL A C 1
ATOM 1679 O O . VAL A 1 201 ? -15.898 -7.647 15.604 1.00 88.12 201 VAL A O 1
ATOM 1682 N N . LEU A 1 202 ? -14.247 -9.096 16.072 1.00 84.81 202 LEU A N 1
ATOM 1683 C CA . LEU A 1 202 ? -14.067 -9.585 14.692 1.00 84.81 202 LEU A CA 1
ATOM 1684 C C . LEU A 1 202 ? -15.380 -9.974 13.996 1.00 84.81 202 LEU A C 1
ATOM 1686 O O . LEU A 1 202 ? -15.501 -9.784 12.793 1.00 84.81 202 LEU A O 1
ATOM 1690 N N . GLY A 1 203 ? -16.361 -10.529 14.719 1.00 83.31 203 GLY A N 1
ATOM 1691 C CA . GLY A 1 203 ? -17.652 -10.915 14.131 1.00 83.31 203 GLY A CA 1
ATOM 1692 C C . GLY A 1 203 ? -18.517 -9.724 13.705 1.00 83.31 203 GLY A C 1
ATOM 1693 O O . GLY A 1 203 ? -19.420 -9.879 12.888 1.00 83.31 203 GLY A O 1
ATOM 1694 N N . ARG A 1 204 ? -18.224 -8.543 14.252 1.00 85.12 204 ARG A N 1
ATOM 1695 C CA . ARG A 1 204 ? -18.889 -7.267 13.976 1.00 85.12 204 ARG A CA 1
ATOM 1696 C C . ARG A 1 204 ? -18.044 -6.357 13.084 1.00 85.12 204 ARG A C 1
ATOM 1698 O O . ARG A 1 204 ? -18.493 -5.267 12.752 1.00 85.12 204 ARG A O 1
ATOM 1705 N N . LEU A 1 205 ? -16.826 -6.769 12.724 1.00 82.12 205 LEU A N 1
ATOM 1706 C CA . LEU A 1 205 ? -16.003 -6.102 11.717 1.00 82.12 205 LEU A CA 1
ATOM 1707 C C . LEU A 1 205 ? -16.250 -6.781 10.392 1.00 82.12 205 LEU A C 1
ATOM 1709 O O . LEU A 1 205 ? -17.124 -6.273 9.676 1.00 82.12 205 LEU A O 1
#

InterPro domains:
  IPR002156 Ribonuclease H domain [PS50879] (1-49)
  IPR012337 Ribonuclease H-like superfamily [SSF53098] (17-51)
  IPR036397 Ribonuclease H superfamily [G3DSA:3.30.420.10] (4-69)

Organism: NCBI:txid451742

Foldseek 3Di:
DPVVVVVVVVVVVVVCVVVVDDDDDDDDDPPPPPVVNVVVVVVVVVVVVDPDDPDDDDDDPVRVVVVVVVVVQVVVLVCLVPDPPQVLLCLLPSHPPDDFPAVDDPLVVVLLVCLSSQNWLQLLNCVVVVNDVDQADPQPRHRGGPCCLQANPPLLVVLNVVLVVVCVVVVHDDDPSVLSSDHNPDPSVVSVVVSCVVSVVSVGD

Radius of gyration: 29.68 Å; Cα contacts (8 Å, |Δi|>4): 160; chains: 1; bounding box: 75×35×80 Å

Secondary structure (DSSP, 8-state):
--HHHHHHHHHHHHHHHHTT---------TTSS-HHHHHHHHHHHHHHH--S-SS--PPPHHHHHHHHHHHHHHHHHHHHHH-SS-HHHHHH--STT--------HHHHHHHHHHHHT--SSHHHHHHTTSSS--B-TTT-SB--HHIIIII-GGGHHHHHHHHHHHHHTT----HHHHHHS-TTSHHHHHHHHHHHHTTGGGG-

Sequence (205 aa):
SRPDILIEIQLTLYRMSMMGLNIHFLWIPAHYGIRGNEGVDKMAKEATINTLVQLDIHFCQREIKSIIRQEMKKKWQKQWEEERRGRWLYDIQRRVGEMRNTGRSRREEVIIARPRFGHTGLNKTLFMIGKLNTGKCDYCGEDETIDHVILQCQKYQAESRTMVHTLGQLKVKLDLVHLLRQNSKSDCFQILFWFLRETRVLGRL